Protein AF-0000000080383196 (afdb_homodimer)

Organism: NCBI:txid216142

Nearest PDB structures (foldseek):
  2wb4-assembly1_B  TM=7.343E-01  e=7.972E-11  Caulobacter vibrioides CB15
  2v0n-assembly1_B  TM=7.329E-01  e=1.898E-10  Caulobacter vibrioides CB15
  6rh1-assembly1_C  TM=7.219E-01  e=1.041E-08  Thermotoga maritima
  1m5t-assembly1_A  TM=6.788E-01  e=4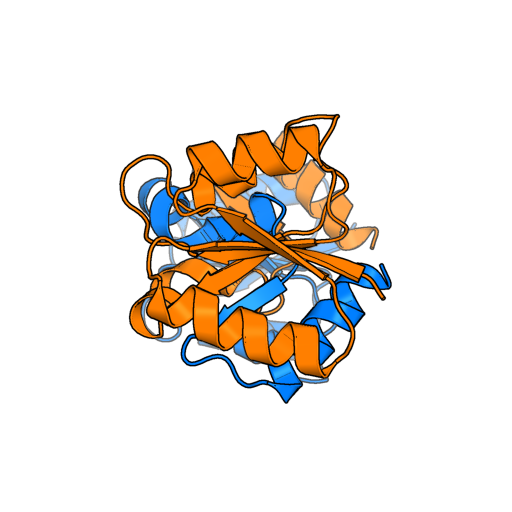.995E-09  Caulobacter vibrioides
  4jav-assembly1_D  TM=7.292E-01  e=1.775E-08  Thermotoga maritima MSB8

Sequence (242 aa):
MARILIVDDSQTETYKLTGMLEKHGHEVLKAQNGADGVALARQEKPDAVLMDIVMPGLNGFQATRQLHKDEDTTHIPVIMITTKDQETDKVWGTRQGAKGYLTKPVDEDTLIQTLNTVLAGMARILIVDDSQTETYKLTGMLEKHGHEVLKAQNGADGVALARQEKPDAVLMDIVMPGLNGFQATRQLHKDEDTTHIPVIMITTKDQETDKVWGTRQGAKGYLTKPVDEDTLIQTLNTVLAG

InterPro domains:
  IPR001789 Signal transduction response regulator, receiver domain [PF00072] (4-115)
  IPR001789 Signal transduction response regulator, receiver domain [PS50110] (3-119)
  IPR001789 Signal transduction response regulator, receiver domain [SM00448] (2-115)
  IPR011006 CheY-like superfamily [SSF52172] (1-120)
  IPR050595 Bacterial response regulator [PTHR44591] (3-120)

Structure (mmCIF, N/CA/C/O backbone):
data_AF-0000000080383196-model_v1
#
loop_
_entity.id
_entity.type
_entity.pdbx_description
1 polymer 'Chemotaxis protein CheY'
#
loop_
_atom_site.group_PDB
_atom_site.id
_atom_site.type_symbol
_atom_site.label_atom_id
_atom_site.label_alt_id
_atom_site.label_comp_id
_atom_site.label_asym_id
_atom_site.label_entity_id
_atom_site.label_seq_id
_atom_site.pdbx_PDB_ins_code
_atom_site.Cartn_x
_atom_site.Cartn_y
_atom_site.Cartn_z
_atom_site.occupancy
_atom_site.B_iso_or_equiv
_atom_site.auth_seq_id
_atom_site.auth_comp_id
_atom_site.auth_asym_id
_atom_site.auth_atom_id
_atom_site.pdbx_PDB_model_num
ATOM 1 N N . MET A 1 1 ? 12.016 -23.5 1.249 1 92.81 1 MET A N 1
ATOM 2 C CA . MET A 1 1 ? 11.094 -23.734 0.143 1 92.81 1 MET A CA 1
ATOM 3 C C . MET A 1 1 ? 9.695 -23.219 0.473 1 92.81 1 MET A C 1
ATOM 5 O O . MET A 1 1 ? 9.156 -23.516 1.538 1 92.81 1 MET A O 1
ATOM 9 N N . ALA A 1 2 ? 9.203 -22.375 -0.381 1 97.31 2 ALA A N 1
ATOM 10 C CA . ALA A 1 2 ? 7.84 -21.859 -0.231 1 97.31 2 ALA A CA 1
ATOM 11 C C . ALA A 1 2 ? 6.996 -22.172 -1.462 1 97.31 2 ALA A C 1
ATOM 13 O O . ALA A 1 2 ? 7.531 -22.438 -2.537 1 97.31 2 ALA A O 1
ATOM 14 N N . ARG A 1 3 ? 5.688 -22.234 -1.3 1 98.38 3 ARG A N 1
ATOM 15 C CA . ARG A 1 3 ? 4.738 -22.328 -2.404 1 98.38 3 ARG A CA 1
ATOM 16 C C . ARG A 1 3 ? 4.18 -20.953 -2.775 1 98.38 3 ARG A C 1
ATOM 18 O O . ARG A 1 3 ? 3.52 -20.312 -1.96 1 98.38 3 ARG A O 1
ATOM 25 N N . ILE A 1 4 ? 4.477 -20.641 -3.988 1 98.62 4 ILE A N 1
ATOM 26 C CA . ILE A 1 4 ? 4.125 -19.297 -4.438 1 98.62 4 ILE A CA 1
ATOM 27 C C . ILE A 1 4 ? 3.08 -19.375 -5.547 1 98.62 4 ILE A C 1
ATOM 29 O O . ILE A 1 4 ? 3.244 -20.125 -6.508 1 98.62 4 ILE A O 1
ATOM 33 N N . LEU A 1 5 ? 1.997 -18.625 -5.41 1 98.88 5 LEU A N 1
ATOM 34 C CA . LEU A 1 5 ? 0.996 -18.5 -6.465 1 98.88 5 LEU A CA 1
ATOM 35 C C . LEU A 1 5 ? 1.246 -17.266 -7.312 1 98.88 5 LEU A C 1
ATOM 37 O O . LEU A 1 5 ? 1.32 -16.156 -6.785 1 98.88 5 LEU A O 1
ATOM 41 N N . ILE A 1 6 ? 1.405 -17.484 -8.562 1 98.75 6 ILE A N 1
ATOM 42 C CA . ILE A 1 6 ? 1.489 -16.391 -9.516 1 98.75 6 ILE A CA 1
ATOM 43 C C . ILE A 1 6 ? 0.131 -16.188 -10.188 1 98.75 6 ILE A C 1
ATOM 45 O O . ILE A 1 6 ? -0.433 -17.109 -10.766 1 98.75 6 ILE A O 1
ATOM 49 N N . VAL A 1 7 ? -0.397 -14.945 -10.094 1 98.44 7 VAL A N 1
ATOM 50 C CA . VAL A 1 7 ? -1.626 -14.562 -10.781 1 98.44 7 VAL A CA 1
ATOM 51 C C . VAL A 1 7 ? -1.321 -13.492 -11.828 1 98.44 7 VAL A C 1
ATOM 53 O O . VAL A 1 7 ? -1.088 -12.328 -11.484 1 98.44 7 VAL A O 1
ATOM 56 N N . ASP A 1 8 ? -1.307 -13.906 -13.07 1 97.56 8 ASP A N 1
ATOM 57 C CA . ASP A 1 8 ? -0.933 -13.062 -14.203 1 97.56 8 ASP A CA 1
ATOM 58 C C . ASP A 1 8 ? -1.542 -13.578 -15.5 1 97.56 8 ASP A C 1
ATOM 60 O O . ASP A 1 8 ? -1.505 -14.781 -15.773 1 97.56 8 ASP A O 1
ATOM 64 N N . ASP A 1 9 ? -2.115 -12.625 -16.281 1 96.56 9 ASP A N 1
ATOM 65 C CA . ASP A 1 9 ? -2.762 -13.109 -17.5 1 96.56 9 ASP A CA 1
ATOM 66 C C . ASP A 1 9 ? -1.759 -13.219 -18.641 1 96.56 9 ASP A C 1
ATOM 68 O O . ASP A 1 9 ? -2.092 -13.711 -19.719 1 96.56 9 ASP A O 1
ATOM 72 N N . SER A 1 10 ? -0.566 -12.781 -18.453 1 96.06 10 SER A N 1
ATOM 73 C CA . SER A 1 10 ? 0.503 -12.922 -19.438 1 96.06 10 SER A CA 1
ATOM 74 C C . SER A 1 10 ? 1.288 -14.211 -19.234 1 96.06 10 SER A C 1
ATOM 76 O O . SER A 1 10 ? 1.99 -14.359 -18.234 1 96.06 10 SER A O 1
ATOM 78 N N . GLN A 1 11 ? 1.252 -15.125 -20.203 1 96.06 11 GLN A N 1
ATOM 79 C CA . GLN A 1 11 ? 2 -16.375 -20.125 1 96.06 11 GLN A CA 1
ATOM 80 C C . GLN A 1 11 ? 3.504 -16.125 -20.094 1 96.06 11 GLN A C 1
ATOM 82 O O . GLN A 1 11 ? 4.25 -16.844 -19.438 1 96.06 11 GLN A O 1
ATOM 87 N N . THR A 1 12 ? 3.859 -15.117 -20.797 1 96.56 12 THR A N 1
ATOM 88 C CA . THR A 1 12 ? 5.27 -14.75 -20.828 1 96.56 12 THR A CA 1
ATOM 89 C C . THR A 1 12 ? 5.754 -14.32 -19.453 1 96.56 12 THR A C 1
ATOM 91 O O . THR A 1 12 ? 6.789 -14.797 -18.969 1 96.56 12 THR A O 1
ATOM 94 N N . GLU A 1 13 ? 5.02 -13.469 -18.812 1 96.5 13 GLU A N 1
ATOM 95 C CA . GLU A 1 13 ? 5.391 -13.008 -17.469 1 96.5 13 GLU A CA 1
ATOM 96 C C . GLU A 1 13 ? 5.383 -14.156 -16.469 1 96.5 13 GLU A C 1
ATOM 98 O O . GLU A 1 13 ? 6.293 -14.273 -15.648 1 96.5 13 GLU A O 1
ATOM 103 N N . THR A 1 14 ? 4.379 -15 -16.609 1 97.88 14 THR A N 1
ATOM 104 C CA . THR A 1 14 ? 4.27 -16.141 -15.703 1 97.88 14 THR A CA 1
ATOM 105 C C . THR A 1 14 ? 5.477 -17.062 -15.852 1 97.88 14 THR A C 1
ATOM 107 O O . THR A 1 14 ? 6.016 -17.547 -14.859 1 97.88 14 THR A O 1
ATOM 110 N N . TYR A 1 15 ? 5.902 -17.25 -17.062 1 97.69 15 TYR A N 1
ATOM 111 C CA . TYR A 1 15 ? 7.043 -18.109 -17.344 1 97.69 15 TYR A CA 1
ATOM 112 C C . TYR A 1 15 ? 8.32 -17.547 -16.719 1 97.69 15 TYR A C 1
ATOM 114 O O . TYR A 1 15 ? 9.062 -18.266 -16.062 1 97.69 15 TYR A O 1
ATOM 122 N N . LYS A 1 16 ? 8.523 -16.297 -16.891 1 97.81 16 LYS A N 1
ATOM 123 C CA . LYS A 1 16 ? 9.719 -15.641 -16.359 1 97.81 16 LYS A CA 1
ATOM 124 C C . LYS A 1 16 ? 9.758 -15.719 -14.836 1 97.81 16 LYS A C 1
ATOM 126 O O . LYS A 1 16 ? 10.773 -16.109 -14.258 1 97.81 16 LYS A O 1
ATOM 131 N N . LEU A 1 17 ? 8.672 -15.383 -14.242 1 98.31 17 LEU A N 1
ATOM 132 C CA . LEU A 1 17 ? 8.594 -15.406 -12.789 1 98.31 17 LEU A CA 1
ATOM 133 C C . LEU A 1 17 ? 8.781 -16.812 -12.258 1 98.31 17 LEU A C 1
ATOM 135 O O . LEU A 1 17 ? 9.453 -17.016 -11.242 1 98.31 17 LEU A O 1
ATOM 139 N N . THR A 1 18 ? 8.195 -17.781 -12.945 1 98.69 18 THR A N 1
ATOM 140 C CA . THR A 1 18 ? 8.328 -19.188 -12.562 1 98.69 18 THR A CA 1
ATOM 141 C C . THR A 1 18 ? 9.797 -19.609 -12.562 1 98.69 18 THR A C 1
ATOM 143 O O . THR A 1 18 ? 10.273 -20.203 -11.602 1 98.69 18 THR A O 1
ATOM 146 N N . GLY A 1 19 ? 10.445 -19.266 -13.609 1 98.44 19 GLY A N 1
ATOM 147 C CA . GLY A 1 19 ? 11.859 -19.594 -13.695 1 98.44 19 GLY A CA 1
ATOM 148 C C . GLY A 1 19 ? 12.68 -19.031 -12.555 1 98.44 19 GLY A C 1
ATOM 149 O O . GLY A 1 19 ? 13.508 -19.734 -11.969 1 98.44 19 GLY A O 1
ATOM 150 N N . MET A 1 20 ? 12.461 -17.828 -12.25 1 97.88 20 MET A N 1
ATOM 151 C CA . MET A 1 20 ? 13.188 -17.172 -11.172 1 97.88 20 MET A CA 1
ATOM 152 C C . MET A 1 20 ? 12.922 -17.844 -9.828 1 97.88 20 MET A C 1
ATOM 154 O O . MET A 1 20 ? 13.844 -18.078 -9.047 1 97.88 20 MET A O 1
ATOM 158 N N . LEU A 1 21 ? 11.68 -18.156 -9.562 1 98.5 21 LEU A N 1
ATOM 159 C CA . LEU A 1 21 ? 11.289 -18.734 -8.281 1 98.5 21 LEU A CA 1
ATOM 160 C C . LEU A 1 21 ? 11.812 -20.156 -8.133 1 98.5 21 LEU A C 1
ATOM 162 O O . LEU A 1 21 ? 12.344 -20.516 -7.078 1 98.5 21 LEU A O 1
ATOM 166 N N . GLU A 1 22 ? 11.719 -20.922 -9.203 1 98.44 22 GLU A N 1
ATOM 167 C CA . GLU A 1 22 ? 12.164 -22.297 -9.156 1 98.44 22 GLU A CA 1
ATOM 168 C C . GLU A 1 22 ? 13.688 -22.375 -9.023 1 98.44 22 GLU A C 1
ATOM 170 O O . GLU A 1 22 ? 14.211 -23.281 -8.367 1 98.44 22 GLU A O 1
ATOM 175 N N . LYS A 1 23 ? 14.336 -21.469 -9.656 1 97.88 23 LYS A N 1
ATOM 176 C CA . LYS A 1 23 ? 15.789 -21.375 -9.531 1 97.88 23 LYS A CA 1
ATOM 177 C C . LYS A 1 23 ? 16.203 -21.25 -8.062 1 97.88 23 LYS A C 1
ATOM 179 O O . LYS A 1 23 ? 17.281 -21.719 -7.676 1 97.88 23 LYS A O 1
ATOM 184 N N . HIS A 1 24 ? 15.359 -20.719 -7.254 1 97.56 24 HIS A N 1
ATOM 185 C CA . HIS A 1 24 ? 15.672 -20.5 -5.848 1 97.56 24 HIS A CA 1
ATOM 186 C C . HIS A 1 24 ? 14.961 -21.5 -4.957 1 97.56 24 HIS A C 1
ATOM 188 O O . HIS A 1 24 ? 14.82 -21.281 -3.75 1 97.56 24 HIS A O 1
ATOM 194 N N . GLY A 1 25 ? 14.375 -22.484 -5.562 1 97.62 25 GLY A N 1
ATOM 195 C CA . GLY A 1 25 ? 13.898 -23.641 -4.812 1 97.62 25 GLY A CA 1
ATOM 196 C C . GLY A 1 25 ? 12.445 -23.531 -4.406 1 97.62 25 GLY A C 1
ATOM 197 O O . GLY A 1 25 ? 11.969 -24.297 -3.564 1 97.62 25 GLY A O 1
ATOM 198 N N . HIS A 1 26 ? 11.688 -22.641 -4.984 1 98.38 26 HIS A N 1
ATOM 199 C CA . HIS A 1 26 ? 10.289 -22.484 -4.625 1 98.38 26 HIS A CA 1
ATOM 200 C C . HIS A 1 26 ? 9.391 -23.297 -5.551 1 98.38 26 HIS A C 1
ATOM 202 O O . HIS A 1 26 ? 9.758 -23.578 -6.695 1 98.38 26 HIS A O 1
ATOM 208 N N . GLU A 1 27 ? 8.305 -23.734 -5.027 1 98.62 27 GLU A N 1
ATOM 209 C CA . GLU A 1 27 ? 7.234 -24.297 -5.836 1 98.62 27 GLU A CA 1
ATOM 210 C C . GLU A 1 27 ? 6.281 -23.219 -6.336 1 98.62 27 GLU A C 1
ATOM 212 O O . GLU A 1 27 ? 5.98 -22.266 -5.609 1 98.62 27 GLU A O 1
ATOM 217 N N . VAL A 1 28 ? 5.781 -23.547 -7.535 1 98.69 28 VAL A N 1
ATOM 218 C CA . VAL A 1 28 ? 4.98 -22.469 -8.133 1 98.69 28 VAL A CA 1
ATOM 219 C C . VAL A 1 28 ? 3.605 -23.016 -8.516 1 98.69 28 VAL A C 1
ATOM 221 O O . VAL A 1 28 ? 3.5 -24.094 -9.102 1 98.69 28 VAL A O 1
ATOM 224 N N . LEU A 1 29 ? 2.576 -22.281 -8.172 1 98.75 29 LEU A N 1
ATOM 225 C CA . LEU A 1 29 ? 1.229 -22.406 -8.719 1 98.75 29 LEU A CA 1
ATOM 226 C C . LEU A 1 29 ? 0.927 -21.234 -9.656 1 98.75 29 LEU A C 1
ATOM 228 O O . LEU A 1 29 ? 1.501 -20.156 -9.516 1 98.75 29 LEU A O 1
ATOM 232 N N . LYS A 1 30 ? -0.025 -21.547 -10.562 1 98.56 30 LYS A N 1
ATOM 233 C CA . LYS A 1 30 ? -0.292 -20.531 -11.57 1 98.56 30 LYS A CA 1
ATOM 234 C C . LYS A 1 30 ? -1.793 -20.312 -11.758 1 98.56 30 LYS A C 1
ATOM 236 O O . LYS A 1 30 ? -2.564 -21.281 -11.75 1 98.56 30 LYS A O 1
ATOM 241 N N . ALA A 1 31 ? -2.191 -19.109 -11.859 1 98.31 31 ALA A N 1
ATOM 242 C CA . ALA A 1 31 ? -3.518 -18.672 -12.297 1 98.31 31 ALA A CA 1
ATOM 243 C C . ALA A 1 31 ? -3.422 -17.578 -13.359 1 98.31 31 ALA A C 1
ATOM 245 O O . ALA A 1 31 ? -2.611 -16.656 -13.234 1 98.31 31 ALA A O 1
ATOM 246 N N . GLN A 1 32 ? -4.309 -17.625 -14.328 1 97.31 32 GLN A N 1
ATOM 247 C CA . GLN A 1 32 ? -4.172 -16.734 -15.477 1 97.31 32 GLN A CA 1
ATOM 248 C C . GLN A 1 32 ? -5.164 -15.578 -15.398 1 97.31 32 GLN A C 1
ATOM 250 O O . GLN A 1 32 ? -5.289 -14.797 -16.344 1 97.31 32 GLN A O 1
ATOM 255 N N . ASN A 1 33 ? -5.93 -15.547 -14.352 1 95.88 33 ASN A N 1
ATOM 256 C CA . ASN A 1 33 ? -6.836 -14.438 -14.094 1 95.88 33 ASN A CA 1
ATOM 257 C C . ASN A 1 33 ? -7.141 -14.297 -12.602 1 95.88 33 ASN A C 1
ATOM 259 O O . ASN A 1 33 ? -6.84 -15.203 -11.82 1 95.88 33 ASN A O 1
ATOM 263 N N . GLY A 1 34 ? -7.711 -13.18 -12.227 1 95.5 34 GLY A N 1
ATOM 264 C CA . GLY A 1 34 ? -7.969 -12.875 -10.828 1 95.5 34 GLY A CA 1
ATOM 265 C C . GLY A 1 34 ? -8.891 -13.875 -10.164 1 95.5 34 GLY A C 1
ATOM 266 O O . GLY A 1 34 ? -8.641 -14.312 -9.039 1 95.5 34 GLY A O 1
ATOM 267 N N . ALA A 1 35 ? -9.945 -14.266 -10.867 1 96.56 35 ALA A N 1
ATOM 268 C CA . ALA A 1 35 ? -10.93 -15.188 -10.289 1 96.56 35 ALA A CA 1
ATOM 269 C C . ALA A 1 35 ? -10.297 -16.547 -9.984 1 96.56 35 ALA A C 1
ATOM 271 O O . ALA A 1 35 ? -10.477 -17.078 -8.891 1 96.56 35 ALA A O 1
ATOM 272 N N . ASP A 1 36 ? -9.555 -17 -10.906 1 97.94 36 ASP A N 1
ATOM 273 C CA . ASP A 1 36 ? -8.859 -18.266 -10.695 1 97.94 36 ASP A CA 1
ATOM 274 C C . ASP A 1 36 ? -7.816 -18.141 -9.586 1 97.94 36 ASP A C 1
ATOM 276 O O . ASP A 1 36 ? -7.602 -19.078 -8.812 1 97.94 36 ASP A O 1
ATOM 280 N N . GLY A 1 37 ? -7.191 -16.969 -9.547 1 98.44 37 GLY A N 1
ATOM 281 C CA . GLY A 1 37 ? -6.215 -16.719 -8.5 1 98.44 37 GLY A CA 1
ATOM 282 C C . GLY A 1 37 ? -6.809 -16.781 -7.105 1 98.44 37 GLY A C 1
ATOM 283 O O . GLY A 1 37 ? -6.238 -17.406 -6.211 1 98.44 37 GLY A O 1
ATOM 284 N N . VAL A 1 38 ? -7.926 -16.234 -6.953 1 97.25 38 VAL A N 1
ATOM 285 C CA . VAL A 1 38 ? -8.594 -16.234 -5.656 1 97.25 38 VAL A CA 1
ATOM 286 C C . VAL A 1 38 ? -9.023 -17.641 -5.293 1 97.25 38 VAL A C 1
ATOM 288 O O . VAL A 1 38 ? -8.805 -18.094 -4.168 1 97.25 38 VAL A O 1
ATOM 291 N N . ALA A 1 39 ? -9.586 -18.328 -6.273 1 98 39 ALA A N 1
ATOM 292 C CA . ALA A 1 39 ? -10.047 -19.688 -6.035 1 98 39 ALA A CA 1
ATOM 293 C C . ALA A 1 39 ? -8.883 -20.594 -5.648 1 98 39 ALA A C 1
ATOM 295 O O . ALA A 1 39 ? -8.992 -21.391 -4.703 1 98 39 ALA A O 1
ATOM 296 N N . LEU A 1 40 ? -7.812 -20.484 -6.324 1 98.44 40 LEU A N 1
ATOM 297 C CA . LEU A 1 40 ? -6.66 -21.344 -6.082 1 98.44 40 LEU A CA 1
ATOM 298 C C . LEU A 1 40 ? -6.012 -21.016 -4.738 1 98.44 40 LEU A C 1
ATOM 300 O O . LEU A 1 40 ? -5.551 -21.906 -4.031 1 98.44 40 LEU A O 1
ATOM 304 N N . ALA A 1 41 ? -5.965 -19.75 -4.41 1 98.19 41 ALA A N 1
ATOM 305 C CA . ALA A 1 41 ? -5.426 -19.375 -3.109 1 98.19 41 ALA A CA 1
ATOM 306 C C . ALA A 1 41 ? -6.242 -19.969 -1.974 1 98.19 41 ALA A C 1
ATOM 308 O O . ALA A 1 41 ? -5.688 -20.422 -0.968 1 98.19 41 ALA A O 1
ATOM 309 N N . ARG A 1 42 ? -7.516 -19.953 -2.164 1 97.5 42 ARG A N 1
ATOM 310 C CA . ARG A 1 42 ? -8.406 -20.531 -1.156 1 97.5 42 ARG A CA 1
ATOM 311 C C . ARG A 1 42 ? -8.195 -22.031 -1.031 1 97.5 42 ARG A C 1
ATOM 313 O O . ARG A 1 42 ? -8.203 -22.578 0.075 1 97.5 42 ARG A O 1
ATOM 320 N N . GLN A 1 43 ? -8.016 -22.594 -2.127 1 98.06 43 GLN A N 1
ATOM 321 C CA . GLN A 1 43 ? -7.926 -24.047 -2.176 1 98.06 43 GLN A CA 1
ATOM 322 C C . GLN A 1 43 ? -6.559 -24.531 -1.709 1 98.06 43 GLN A C 1
ATOM 324 O O . GLN A 1 43 ? -6.465 -25.484 -0.932 1 98.06 43 GLN A O 1
ATOM 329 N N . GLU A 1 44 ? -5.52 -23.922 -2.146 1 98.31 44 GLU A N 1
ATOM 330 C CA . GLU A 1 44 ? -4.176 -24.469 -1.99 1 98.31 44 GLU A CA 1
ATOM 331 C C . GLU A 1 44 ? -3.43 -23.781 -0.8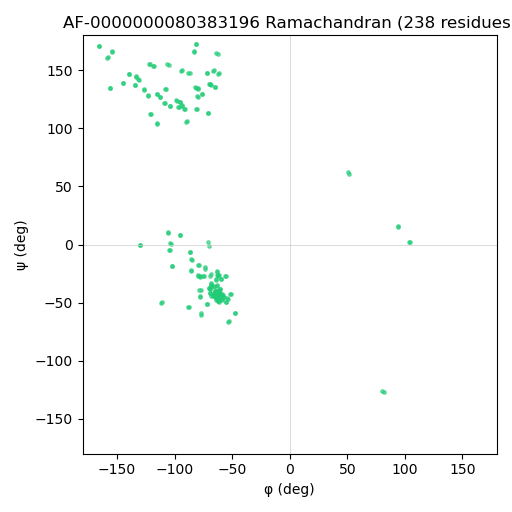47 1 98.31 44 GLU A C 1
ATOM 333 O O . GLU A 1 44 ? -2.402 -24.281 -0.383 1 98.31 44 GLU A O 1
ATOM 338 N N . LYS A 1 45 ? -3.836 -22.641 -0.403 1 97.81 45 LYS A N 1
ATOM 339 C CA . LYS A 1 45 ? -3.25 -21.875 0.695 1 97.81 45 LYS A CA 1
ATOM 340 C C . LYS A 1 45 ? -1.745 -21.719 0.506 1 97.81 45 LYS A C 1
ATOM 342 O O . LYS A 1 45 ? -0.955 -22.156 1.344 1 97.81 45 LYS A O 1
ATOM 347 N N . PRO A 1 46 ? -1.357 -21.047 -0.579 1 98.38 46 PRO A N 1
ATOM 348 C CA . PRO A 1 46 ? 0.073 -20.812 -0.782 1 98.38 46 PRO A CA 1
ATOM 349 C C . PRO A 1 46 ? 0.682 -19.938 0.308 1 98.38 46 PRO A C 1
ATOM 351 O O . PRO A 1 46 ? -0.047 -19.328 1.096 1 98.38 46 PRO A O 1
ATOM 354 N N . ASP A 1 47 ? 2.006 -19.969 0.322 1 97.12 47 ASP A N 1
ATOM 355 C CA . ASP A 1 47 ? 2.715 -19.172 1.316 1 97.12 47 ASP A CA 1
ATOM 356 C C . ASP A 1 47 ? 2.701 -17.688 0.943 1 97.12 47 ASP A C 1
ATOM 358 O O . ASP A 1 47 ? 2.828 -16.812 1.811 1 97.12 47 ASP A O 1
ATOM 362 N N . ALA A 1 48 ? 2.598 -17.391 -0.363 1 96.88 48 ALA A N 1
ATOM 363 C CA . ALA A 1 48 ? 2.512 -16.016 -0.87 1 96.88 48 ALA A CA 1
ATOM 364 C C . ALA A 1 48 ? 1.88 -15.992 -2.258 1 96.88 48 ALA A C 1
ATOM 366 O O . ALA A 1 48 ? 1.826 -17.016 -2.945 1 96.88 48 ALA A O 1
ATOM 367 N N . VAL A 1 49 ? 1.4 -14.781 -2.613 1 97.44 49 VAL A N 1
ATOM 368 C CA . VAL A 1 49 ? 0.826 -14.555 -3.936 1 97.44 49 VAL A CA 1
ATOM 369 C C . VAL A 1 49 ? 1.56 -13.414 -4.633 1 97.44 49 VAL A C 1
ATOM 371 O O . VAL A 1 49 ? 1.803 -12.367 -4.027 1 97.44 49 VAL A O 1
ATOM 374 N N . LEU A 1 50 ? 2.008 -13.664 -5.84 1 96.81 50 LEU A N 1
ATOM 375 C CA . LEU A 1 50 ? 2.391 -12.609 -6.766 1 96.81 50 LEU A CA 1
ATOM 376 C C . LEU A 1 50 ? 1.222 -12.227 -7.672 1 96.81 50 LEU A C 1
ATOM 378 O O . LEU A 1 50 ? 0.714 -13.062 -8.422 1 96.81 50 LEU A O 1
ATOM 382 N N . MET A 1 51 ? 0.775 -10.867 -7.582 1 93.38 51 MET A N 1
ATOM 383 C CA . MET A 1 51 ? -0.485 -10.445 -8.188 1 93.38 51 MET A CA 1
ATOM 384 C C . MET A 1 51 ? -0.253 -9.344 -9.219 1 93.38 51 MET A C 1
ATOM 386 O O . MET A 1 51 ? 0.147 -8.234 -8.867 1 93.38 51 MET A O 1
ATOM 390 N N . ASP A 1 52 ? -0.506 -9.75 -10.484 1 90.56 52 ASP A N 1
ATOM 391 C CA . ASP A 1 52 ? -0.565 -8.688 -11.492 1 90.56 52 ASP A CA 1
ATOM 392 C C . ASP A 1 52 ? -1.759 -7.77 -11.25 1 90.56 52 ASP A C 1
ATOM 394 O O . ASP A 1 52 ? -2.832 -8.227 -10.852 1 90.56 52 ASP A O 1
ATOM 398 N N . ILE A 1 53 ? -1.612 -6.609 -11.594 1 83 53 ILE A N 1
ATOM 399 C CA . ILE A 1 53 ? -2.666 -5.633 -11.344 1 83 53 ILE A CA 1
ATOM 400 C C . ILE A 1 53 ? -3.656 -5.633 -12.508 1 83 53 ILE A C 1
ATOM 402 O O . ILE A 1 53 ? -4.867 -5.711 -12.297 1 83 53 ILE A O 1
ATOM 406 N N . VAL A 1 54 ? -3.119 -5.457 -13.734 1 81.94 54 VAL A N 1
ATOM 407 C CA . VAL A 1 54 ? -3.98 -5.324 -14.906 1 81.94 54 VAL A CA 1
ATOM 408 C C . VAL A 1 54 ? -4.266 -6.699 -15.5 1 81.94 54 VAL A C 1
ATOM 410 O O . VAL A 1 54 ? -3.373 -7.34 -16.062 1 81.94 54 VAL A O 1
ATOM 413 N N . MET A 1 55 ? -5.43 -7.145 -15.297 1 89.19 55 MET A N 1
ATOM 414 C CA . MET A 1 55 ? -5.961 -8.375 -15.875 1 89.19 55 MET A CA 1
ATOM 415 C C . MET A 1 55 ? -7.414 -8.188 -16.297 1 89.19 55 MET A C 1
ATOM 417 O O . MET A 1 55 ? -8.148 -7.414 -15.695 1 89.19 55 MET A O 1
ATOM 421 N N . PRO A 1 56 ? -7.781 -8.891 -17.391 1 87.94 56 PRO A N 1
ATOM 422 C CA . PRO A 1 56 ? -9.203 -8.836 -17.734 1 87.94 56 PRO A CA 1
ATOM 423 C C . PRO A 1 56 ? -10.094 -9.43 -16.641 1 87.94 56 PRO A C 1
ATOM 425 O O . PRO A 1 56 ? -9.703 -10.398 -15.977 1 87.94 56 PRO A O 1
ATOM 428 N N . GLY A 1 57 ? -11.336 -8.82 -16.5 1 88.62 57 GLY A N 1
ATOM 429 C CA . GLY A 1 57 ? -12.242 -9.297 -15.461 1 88.62 57 GLY A CA 1
ATOM 430 C C . GLY A 1 57 ? -11.93 -8.727 -14.086 1 88.62 57 GLY A C 1
ATOM 431 O O . GLY A 1 57 ? -11.844 -7.508 -13.922 1 88.62 57 GLY A O 1
ATOM 432 N N . LEU A 1 58 ? -11.766 -9.656 -13.102 1 84.81 58 LEU A N 1
ATOM 433 C CA . LEU A 1 58 ? -11.344 -9.281 -11.758 1 84.81 58 LEU A CA 1
ATOM 434 C C . LEU A 1 58 ? -9.875 -8.852 -11.758 1 84.81 58 LEU A C 1
ATOM 436 O O . LEU A 1 58 ? -8.984 -9.672 -12.016 1 84.81 58 LEU A O 1
ATOM 440 N N . ASN A 1 59 ? -9.656 -7.547 -11.492 1 81.25 59 ASN A N 1
ATOM 441 C CA . ASN A 1 59 ? -8.273 -7.082 -11.547 1 81.25 59 ASN A CA 1
ATOM 442 C C . ASN A 1 59 ? -7.527 -7.398 -10.25 1 81.25 59 ASN A C 1
ATOM 444 O O . ASN A 1 59 ? -8.117 -7.918 -9.305 1 81.25 59 ASN A O 1
ATOM 448 N N . GLY A 1 60 ? -6.203 -7.148 -10.258 1 86.69 60 GLY A N 1
ATOM 449 C CA . GLY A 1 60 ? -5.367 -7.531 -9.133 1 86.69 60 GLY A CA 1
ATOM 450 C C . GLY A 1 60 ? -5.785 -6.871 -7.828 1 86.69 60 GLY A C 1
ATOM 451 O O . GLY A 1 60 ? -5.641 -7.461 -6.754 1 86.69 60 GLY A O 1
ATOM 452 N N . PHE A 1 61 ? -6.32 -5.75 -7.891 1 78 61 PHE A N 1
ATOM 453 C CA . PHE A 1 61 ? -6.758 -5.062 -6.684 1 78 61 PHE A CA 1
ATOM 454 C C . PHE A 1 61 ? -7.992 -5.734 -6.098 1 78 61 PHE A C 1
ATOM 456 O O . PHE A 1 61 ? -8.07 -5.945 -4.887 1 78 61 PHE A O 1
ATOM 463 N N . GLN A 1 62 ? -8.867 -5.902 -6.914 1 77.19 62 GLN A N 1
ATOM 464 C CA . GLN A 1 62 ? -10.094 -6.566 -6.484 1 77.19 62 GLN A CA 1
ATOM 465 C C . GLN A 1 62 ? -9.805 -7.961 -5.938 1 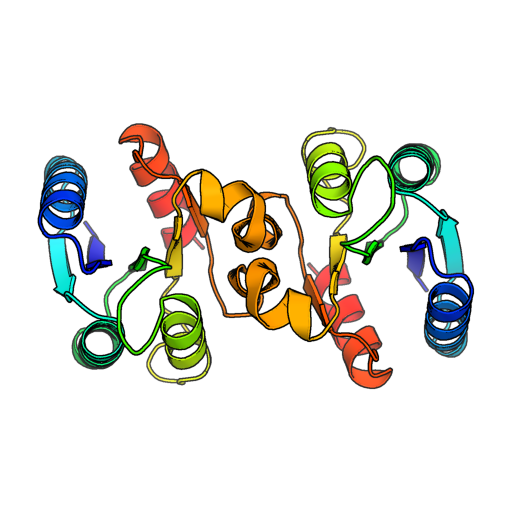77.19 62 GLN A C 1
ATOM 467 O O . GLN A 1 62 ? -10.344 -8.352 -4.902 1 77.19 62 GLN A O 1
ATOM 472 N N . ALA A 1 63 ? -8.93 -8.656 -6.645 1 88.88 63 ALA A N 1
ATOM 473 C CA . ALA A 1 63 ? -8.539 -9.984 -6.18 1 88.88 63 ALA A CA 1
ATOM 474 C C . ALA A 1 63 ? -7.867 -9.914 -4.812 1 88.88 63 ALA A C 1
ATOM 476 O O . ALA A 1 63 ? -8.18 -10.703 -3.918 1 88.88 63 ALA A O 1
ATOM 477 N N . THR A 1 64 ? -6.965 -8.977 -4.656 1 87.06 64 THR A N 1
ATOM 478 C CA . THR A 1 64 ? -6.25 -8.812 -3.398 1 87.06 64 THR A CA 1
ATOM 479 C C . THR A 1 64 ? -7.211 -8.469 -2.266 1 87.06 64 THR A C 1
ATOM 481 O O . THR A 1 64 ? -7.094 -9 -1.16 1 87.06 64 THR A O 1
ATOM 484 N N . ARG A 1 65 ? -8.156 -7.66 -2.541 1 77.31 65 ARG A N 1
ATOM 485 C CA . ARG A 1 65 ? -9.164 -7.305 -1.551 1 77.31 65 ARG A CA 1
ATOM 486 C C . ARG A 1 65 ? -9.961 -8.531 -1.118 1 77.31 65 ARG A C 1
ATOM 488 O O . ARG A 1 65 ? -10.227 -8.719 0.072 1 77.31 65 ARG A O 1
ATOM 495 N N . GLN A 1 66 ? -10.344 -9.305 -2.043 1 84.56 66 GLN A N 1
ATOM 496 C CA . GLN A 1 66 ? -11.094 -10.516 -1.729 1 84.56 66 GLN A CA 1
ATOM 497 C C . GLN A 1 66 ? -10.281 -11.453 -0.846 1 84.56 66 GLN A C 1
ATOM 499 O O . GLN A 1 66 ? -10.797 -12.008 0.125 1 84.56 66 GLN A O 1
ATOM 504 N N . LEU A 1 67 ? -9.039 -11.602 -1.172 1 90.94 67 LEU A N 1
ATOM 505 C CA . LEU A 1 67 ? -8.164 -12.469 -0.38 1 90.94 67 LEU A CA 1
ATOM 506 C C . LEU A 1 67 ? -8.008 -11.922 1.036 1 90.94 67 LEU A C 1
ATOM 508 O O . LEU A 1 67 ? -8.008 -12.688 2.002 1 90.94 67 LEU A O 1
ATOM 512 N N . HIS A 1 68 ? -7.875 -10.664 1.111 1 81.44 68 HIS A N 1
ATOM 513 C CA . HIS A 1 68 ? -7.645 -10.023 2.4 1 81.44 68 HIS A CA 1
ATOM 514 C C . HIS A 1 68 ? -8.875 -10.125 3.295 1 81.44 68 HIS A C 1
ATOM 516 O O . HIS A 1 68 ? -8.75 -10.281 4.512 1 81.44 68 HIS A O 1
ATOM 522 N N . LYS A 1 69 ? -9.969 -10.102 2.748 1 78.31 69 LYS A N 1
ATOM 523 C CA . LYS A 1 69 ? -11.203 -10.07 3.518 1 78.31 69 LYS A CA 1
ATOM 524 C C . LYS A 1 69 ? -11.648 -11.477 3.904 1 78.31 69 LYS A C 1
ATOM 526 O O . LYS A 1 69 ? -12.469 -11.648 4.809 1 78.31 69 LYS A O 1
ATOM 531 N N . ASP A 1 70 ? -11.188 -12.391 3.193 1 88.69 70 ASP A N 1
ATOM 532 C CA . ASP A 1 70 ? -11.562 -13.773 3.447 1 88.69 70 ASP A CA 1
ATOM 533 C C . ASP A 1 70 ? -10.742 -14.359 4.594 1 88.69 70 ASP A C 1
ATOM 535 O O . ASP A 1 70 ? -9.508 -14.398 4.527 1 88.69 70 ASP A O 1
ATOM 539 N N . GLU A 1 71 ? -11.398 -14.93 5.594 1 88.81 71 GLU A N 1
ATOM 540 C CA . GLU A 1 71 ? -10.742 -15.469 6.777 1 88.81 71 GLU A CA 1
ATOM 541 C C . GLU A 1 71 ? -9.797 -16.609 6.414 1 88.81 71 GLU A C 1
ATOM 543 O O . GLU A 1 71 ? -8.781 -16.828 7.07 1 88.81 71 GLU A O 1
ATOM 548 N N . ASP A 1 72 ? -10.094 -17.297 5.312 1 92.94 72 ASP A N 1
ATOM 549 C CA . ASP A 1 72 ? -9.297 -18.453 4.906 1 92.94 72 ASP A CA 1
ATOM 550 C C . ASP A 1 72 ? -8 -18 4.227 1 92.94 72 ASP A C 1
ATOM 552 O O . ASP A 1 72 ? -7.047 -18.781 4.133 1 92.94 72 ASP A O 1
ATOM 556 N N . THR A 1 73 ? -7.98 -16.703 3.785 1 93.75 73 THR A N 1
ATOM 557 C CA . THR A 1 73 ? -6.836 -16.328 2.961 1 93.75 73 THR A CA 1
ATOM 558 C C . THR A 1 73 ? -6.191 -15.047 3.475 1 93.75 73 THR A C 1
ATOM 560 O O . THR A 1 73 ? -5.145 -14.625 2.977 1 93.75 73 THR A O 1
ATOM 563 N N . THR A 1 74 ? -6.695 -14.438 4.52 1 85.19 74 THR A N 1
ATOM 564 C CA . THR A 1 74 ? -6.254 -13.133 4.996 1 85.19 74 THR A CA 1
ATOM 565 C C . THR A 1 74 ? -4.797 -13.188 5.449 1 85.19 74 THR A C 1
ATOM 567 O O . THR A 1 74 ? -4.09 -12.18 5.41 1 85.19 74 THR A O 1
ATOM 570 N N . HIS A 1 75 ? -4.344 -14.344 5.793 1 86.38 75 HIS A N 1
ATOM 571 C CA . HIS A 1 75 ? -2.992 -14.492 6.32 1 86.38 75 HIS A CA 1
ATOM 572 C C . HIS A 1 75 ? -1.97 -14.625 5.199 1 86.38 75 HIS A C 1
ATOM 574 O O . HIS A 1 75 ? -0.763 -14.555 5.438 1 86.38 75 HIS A O 1
ATOM 580 N N . ILE A 1 76 ? -2.385 -14.859 4.004 1 92.75 76 ILE A N 1
ATOM 581 C CA . ILE A 1 76 ? -1.476 -15.047 2.877 1 92.75 76 ILE A CA 1
ATOM 582 C C . ILE A 1 76 ? -1.009 -13.695 2.352 1 92.75 76 ILE A C 1
ATOM 584 O O . ILE A 1 76 ? -1.815 -12.898 1.861 1 92.75 76 ILE A O 1
ATOM 588 N N . PRO A 1 77 ? 0.268 -13.406 2.424 1 90.06 77 PRO A N 1
ATOM 589 C CA . PRO A 1 77 ? 0.745 -12.117 1.913 1 90.06 77 PRO A CA 1
ATOM 590 C C . PRO A 1 77 ? 0.684 -12.031 0.389 1 90.06 77 PRO A C 1
ATOM 592 O O . PRO A 1 77 ? 0.967 -13.008 -0.302 1 90.06 77 PRO A O 1
ATOM 595 N N . VAL A 1 78 ? 0.244 -10.844 -0.064 1 91.06 78 VAL A N 1
ATOM 596 C CA . VAL A 1 78 ? 0.164 -10.578 -1.497 1 91.06 78 VAL A CA 1
ATOM 597 C C . VAL A 1 78 ? 1.184 -9.508 -1.882 1 91.06 78 VAL A C 1
ATOM 599 O O . VAL A 1 78 ? 1.271 -8.469 -1.235 1 91.06 78 VAL A O 1
ATOM 602 N N . ILE A 1 79 ? 2.006 -9.844 -2.889 1 87.94 79 ILE A N 1
ATOM 603 C CA . ILE A 1 79 ? 2.906 -8.891 -3.527 1 87.94 79 ILE A CA 1
ATOM 604 C C . ILE A 1 79 ? 2.338 -8.477 -4.883 1 87.94 79 ILE A C 1
ATOM 606 O O . ILE A 1 79 ? 2.141 -9.32 -5.766 1 87.94 79 ILE A O 1
ATOM 610 N N . MET A 1 80 ? 2.07 -7.207 -5.035 1 87 80 MET A N 1
ATOM 611 C CA . MET A 1 80 ? 1.558 -6.688 -6.301 1 87 80 MET A CA 1
ATOM 612 C C . MET A 1 80 ? 2.686 -6.512 -7.312 1 87 80 MET A C 1
ATOM 614 O O . MET A 1 80 ? 3.773 -6.051 -6.965 1 87 80 MET A O 1
ATOM 618 N N . ILE A 1 81 ? 2.434 -6.961 -8.508 1 87.19 81 ILE A N 1
ATOM 619 C CA . ILE A 1 81 ? 3.377 -6.734 -9.594 1 87.19 81 ILE A CA 1
ATOM 620 C C . ILE A 1 81 ? 2.799 -5.711 -10.57 1 87.19 81 ILE A C 1
ATOM 622 O O . ILE A 1 81 ? 1.721 -5.922 -11.133 1 87.19 81 ILE A O 1
ATOM 626 N N . THR A 1 82 ? 3.5 -4.617 -10.781 1 77.5 82 THR A N 1
ATOM 627 C CA . THR A 1 82 ? 3.018 -3.479 -11.562 1 77.5 82 THR A CA 1
ATOM 628 C C . THR A 1 82 ? 3.896 -3.246 -12.781 1 77.5 82 THR A C 1
ATOM 630 O O . THR A 1 82 ? 5.047 -3.686 -12.82 1 77.5 82 THR A O 1
ATOM 633 N N . THR A 1 83 ? 3.275 -2.637 -13.828 1 77.56 83 THR A N 1
ATOM 634 C CA . THR A 1 83 ? 4.094 -2.039 -14.875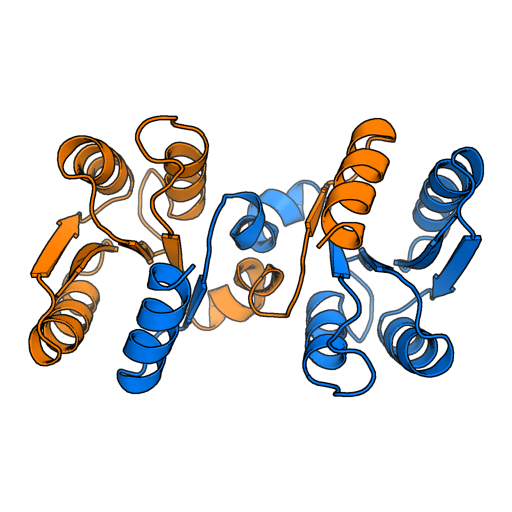 1 77.56 83 THR A CA 1
ATOM 635 C C . THR A 1 83 ? 4.547 -0.638 -14.477 1 77.56 83 THR A C 1
ATOM 637 O O . THR A 1 83 ? 4.027 -0.062 -13.516 1 77.56 83 THR A O 1
ATOM 640 N N . LYS A 1 84 ? 5.531 -0.107 -15.203 1 65.75 84 LYS A N 1
ATOM 641 C CA . LYS A 1 84 ? 6.043 1.229 -14.914 1 65.75 84 LYS A CA 1
ATOM 642 C C . LYS A 1 84 ? 4.918 2.258 -14.891 1 65.75 84 LYS A C 1
ATOM 644 O O . LYS A 1 84 ? 4.879 3.123 -14.016 1 65.75 84 LYS A O 1
ATOM 649 N N . ASP A 1 85 ? 4.113 2.189 -15.859 1 62.78 85 ASP A N 1
ATOM 650 C CA . ASP A 1 85 ? 3.029 3.158 -15.984 1 62.78 85 ASP A CA 1
ATOM 651 C C . ASP A 1 85 ? 2.053 3.041 -14.812 1 62.78 85 ASP A C 1
ATOM 653 O O . ASP A 1 85 ? 1.445 4.031 -14.406 1 62.78 85 ASP A O 1
ATOM 657 N N . GLN A 1 86 ? 1.94 1.789 -14.281 1 59.34 86 GLN A N 1
ATOM 658 C CA . GLN A 1 86 ? 1.078 1.553 -13.125 1 59.34 86 GLN A CA 1
ATOM 659 C C . GLN A 1 86 ? 1.74 2.031 -11.836 1 59.34 86 GLN A C 1
ATOM 661 O O . GLN A 1 86 ? 1.055 2.404 -10.883 1 59.34 86 GLN A O 1
ATOM 666 N N . GLU A 1 87 ? 3.102 1.783 -11.742 1 52.62 87 GLU A N 1
ATOM 667 C CA . GLU A 1 87 ? 3.857 2.205 -10.562 1 52.62 87 GLU A CA 1
ATOM 668 C C . GLU A 1 87 ? 3.541 3.652 -10.195 1 52.62 87 GLU A C 1
ATOM 670 O O . GLU A 1 87 ? 3.371 3.975 -9.016 1 52.62 87 GLU A O 1
ATOM 675 N N . THR A 1 88 ? 3.832 4.43 -11.18 1 48 88 THR A N 1
ATOM 676 C CA . THR A 1 88 ? 3.59 5.848 -10.938 1 48 88 THR A CA 1
ATOM 677 C C . THR A 1 88 ? 2.17 6.074 -10.422 1 48 88 THR A C 1
ATOM 679 O O . THR A 1 88 ? 1.955 6.859 -9.5 1 48 88 THR A O 1
ATOM 682 N N . ASP A 1 89 ? 1.334 5.422 -11.008 1 46.72 89 ASP A N 1
ATOM 683 C CA . ASP A 1 89 ? -0.056 5.762 -10.711 1 46.72 89 ASP A CA 1
ATOM 684 C C . ASP A 1 89 ? -0.49 5.191 -9.367 1 46.72 89 ASP A C 1
ATOM 686 O O . ASP A 1 89 ? -1.191 5.855 -8.602 1 46.72 89 ASP A O 1
ATOM 690 N N . LYS A 1 90 ? -0.434 3.855 -9.141 1 45.66 90 LYS A N 1
ATOM 691 C CA . LYS A 1 90 ? -1.24 3.174 -8.133 1 45.66 90 LYS A CA 1
ATOM 692 C C . LYS A 1 90 ? -0.37 2.652 -6.996 1 45.66 90 LYS A C 1
ATOM 694 O O . LYS A 1 90 ? -0.794 2.639 -5.84 1 45.66 90 LYS A O 1
ATOM 699 N N . VAL A 1 91 ? 0.775 1.895 -7.277 1 46.72 91 VAL A N 1
ATOM 700 C CA . VAL A 1 91 ? 1.385 0.971 -6.324 1 46.72 91 VAL A CA 1
ATOM 701 C C . VAL A 1 91 ? 2.057 1.756 -5.203 1 46.72 91 VAL A C 1
ATOM 703 O O . VAL A 1 91 ? 2.775 1.183 -4.379 1 46.72 91 VAL A O 1
ATOM 706 N N . TRP A 1 92 ? 1.943 2.959 -5.273 1 47.81 92 TRP A N 1
ATOM 707 C CA . TRP A 1 92 ? 2.9 3.732 -4.488 1 47.81 92 TRP A CA 1
ATOM 708 C C . TRP A 1 92 ? 2.629 3.58 -2.998 1 47.81 92 TRP A C 1
ATOM 710 O O . TRP A 1 92 ? 3.408 4.055 -2.166 1 47.81 92 TRP A O 1
ATOM 720 N N . GLY A 1 93 ? 1.435 3.322 -2.66 1 46.69 93 GLY A N 1
ATOM 721 C CA . GLY A 1 93 ? 1.242 3.568 -1.241 1 46.69 93 GLY A CA 1
ATOM 722 C C . GLY A 1 93 ? 2.258 2.854 -0.368 1 46.69 93 GLY A C 1
ATOM 723 O O . GLY A 1 93 ? 2.932 3.482 0.45 1 46.69 93 GLY A O 1
ATOM 724 N N . THR A 1 94 ? 2.211 1.591 -0.372 1 46.53 94 THR A N 1
ATOM 725 C CA . THR A 1 94 ? 2.998 0.813 0.578 1 46.53 94 THR A CA 1
ATOM 726 C C . THR A 1 94 ? 4.492 0.978 0.304 1 46.53 94 THR A C 1
ATOM 728 O O . THR A 1 94 ? 5.293 1.065 1.237 1 46.53 94 THR A O 1
ATOM 731 N N . ARG A 1 95 ? 4.727 0.95 -0.963 1 45.97 95 ARG A N 1
ATOM 732 C CA . ARG A 1 95 ? 6.16 0.94 -1.242 1 45.97 95 ARG A CA 1
ATOM 733 C C . ARG A 1 95 ? 6.824 2.217 -0.74 1 45.97 95 ARG A C 1
ATOM 735 O O . ARG A 1 95 ? 8 2.207 -0.37 1 45.97 95 ARG A O 1
ATOM 742 N N . GLN A 1 96 ? 6.008 3.07 -0.727 1 49.53 96 GLN A N 1
ATOM 743 C CA . GLN A 1 96 ? 6.684 4.34 -0.481 1 49.53 96 GLN A CA 1
ATOM 744 C C . GLN A 1 96 ? 6.656 4.699 1.002 1 49.53 96 GLN A C 1
ATOM 746 O O . GLN A 1 96 ? 7.094 5.785 1.392 1 49.53 96 GLN A O 1
ATOM 751 N N . GLY A 1 97 ? 6.164 3.635 1.763 1 58.03 97 GLY A N 1
ATOM 752 C CA . GLY A 1 97 ? 6.336 3.852 3.191 1 58.03 97 GLY A CA 1
ATOM 753 C C . GLY A 1 97 ? 5.055 4.254 3.893 1 58.03 97 GLY A C 1
ATOM 754 O O . GLY A 1 97 ? 5.055 4.5 5.102 1 58.03 97 GLY A O 1
ATOM 755 N N . ALA A 1 98 ? 3.938 4.285 2.977 1 72.56 98 ALA A N 1
ATOM 756 C CA . ALA A 1 98 ? 2.688 4.613 3.656 1 72.56 98 ALA A CA 1
ATOM 757 C C . ALA A 1 98 ? 2.258 3.482 4.59 1 72.56 98 ALA A C 1
ATOM 759 O O . ALA A 1 98 ? 2.389 2.305 4.246 1 72.56 98 ALA A O 1
ATOM 760 N N . LYS A 1 99 ? 1.804 3.887 5.762 1 72.75 99 LYS A N 1
ATOM 761 C CA . LYS A 1 99 ? 1.43 2.908 6.781 1 72.75 99 LYS A CA 1
ATOM 762 C C . LYS A 1 99 ? -0.087 2.785 6.891 1 72.75 99 LYS A C 1
ATOM 764 O O . LYS A 1 99 ? -0.593 1.944 7.641 1 72.75 99 LYS A O 1
ATOM 769 N N . GLY A 1 100 ? -0.87 3.637 6.141 1 73.81 100 GLY A N 1
ATOM 770 C CA . GLY A 1 100 ? -2.324 3.609 6.125 1 73.81 100 GLY A CA 1
ATOM 771 C C . GLY A 1 100 ? -2.924 4.402 4.98 1 73.81 100 GLY A C 1
ATOM 772 O O . GLY A 1 100 ? -2.207 5.09 4.25 1 73.81 100 GLY A O 1
ATOM 773 N N . TYR A 1 101 ? -4.262 4.184 4.875 1 76.88 101 TYR A N 1
ATOM 774 C CA . TYR A 1 101 ? -5.004 4.867 3.822 1 76.88 101 TYR A CA 1
ATOM 775 C C . TYR A 1 101 ? -6.402 5.242 4.297 1 76.88 101 TYR A C 1
ATOM 777 O O . TYR A 1 101 ? -7.047 4.473 5.02 1 76.88 101 TYR A O 1
ATOM 785 N N . LEU A 1 102 ? -6.754 6.473 3.867 1 83.31 102 LEU A N 1
ATOM 786 C CA . LEU A 1 102 ? -8.109 6.961 4.105 1 83.31 102 LEU A CA 1
ATOM 787 C C . LEU A 1 102 ? -8.695 7.578 2.84 1 83.31 102 LEU A C 1
ATOM 789 O O . LEU A 1 102 ? -7.977 8.203 2.057 1 83.31 102 LEU A O 1
ATOM 793 N N . THR A 1 103 ? -10.031 7.375 2.645 1 81.88 103 THR A N 1
ATOM 794 C CA . THR A 1 103 ? -10.711 7.934 1.485 1 81.88 103 THR A CA 1
ATOM 795 C C . THR A 1 103 ? -11.602 9.102 1.896 1 81.88 103 THR A C 1
ATOM 797 O O . THR A 1 103 ? -12.297 9.039 2.918 1 81.88 103 THR A O 1
ATOM 800 N N . LYS A 1 104 ? -11.469 10.148 1.112 1 87.5 104 LYS A N 1
ATOM 801 C CA . LYS A 1 104 ? -12.352 11.289 1.324 1 87.5 104 LYS A CA 1
ATOM 802 C C . LYS A 1 104 ? -13.781 10.969 0.881 1 87.5 104 LYS A C 1
ATOM 804 O O . LYS A 1 104 ? -13.984 10.32 -0.148 1 87.5 104 LYS A O 1
ATOM 809 N N . PRO A 1 105 ? -14.859 11.562 1.555 1 91 105 PRO A N 1
ATOM 810 C CA . PRO A 1 105 ? -14.766 12.258 2.842 1 91 105 PRO A CA 1
ATOM 811 C C . PRO A 1 105 ? -14.359 11.328 3.984 1 91 105 PRO A C 1
ATOM 813 O O . PRO A 1 105 ? -14.891 10.219 4.105 1 91 105 PRO A O 1
ATOM 816 N N . VAL A 1 106 ? -13.445 11.766 4.824 1 93 106 VAL A N 1
ATOM 817 C CA . VAL A 1 106 ? -12.875 10.953 5.895 1 93 106 VAL A CA 1
ATOM 818 C C . VAL A 1 106 ? -13.875 10.844 7.047 1 93 106 VAL A C 1
ATOM 820 O O . VAL A 1 106 ? -14.43 11.859 7.492 1 93 106 VAL A O 1
ATOM 823 N N . ASP A 1 107 ? -14.094 9.633 7.445 1 93.19 107 ASP A N 1
ATOM 824 C CA . ASP A 1 107 ? -14.898 9.375 8.633 1 93.19 107 ASP A CA 1
ATOM 825 C C . ASP A 1 107 ? -14.07 9.523 9.906 1 93.19 107 ASP A C 1
ATOM 827 O O . ASP A 1 107 ? -12.961 8.992 9.992 1 93.19 107 ASP A O 1
ATOM 831 N N . GLU A 1 108 ? -14.688 10.188 10.812 1 96.12 108 GLU A N 1
ATOM 832 C CA . GLU A 1 108 ? -13.961 10.531 12.031 1 96.12 108 GLU A CA 1
ATOM 833 C C . GLU A 1 108 ? -13.523 9.273 12.781 1 96.12 108 GLU A C 1
ATOM 835 O O . GLU A 1 108 ? -12.367 9.164 13.195 1 96.12 108 GLU A O 1
ATOM 840 N N . ASP A 1 109 ? -14.391 8.32 12.969 1 93.19 109 ASP A N 1
ATOM 841 C CA . ASP A 1 109 ? -14.047 7.098 13.688 1 93.19 109 ASP A CA 1
ATOM 842 C C . ASP A 1 109 ? -12.953 6.32 12.961 1 93.19 109 ASP A C 1
ATOM 844 O O . ASP A 1 109 ? -12.023 5.82 13.586 1 93.19 109 ASP A O 1
ATOM 848 N N . THR A 1 110 ? -13.086 6.266 11.656 1 86.81 110 THR A N 1
ATOM 849 C CA . THR A 1 110 ? -12.094 5.562 10.844 1 86.81 110 THR A CA 1
ATOM 850 C C . THR A 1 110 ? -10.734 6.246 10.938 1 86.81 110 THR A C 1
ATOM 852 O O . THR A 1 110 ? -9.703 5.578 11.016 1 86.81 110 THR A O 1
ATOM 855 N N . LEU A 1 111 ? -10.758 7.562 10.875 1 94.88 111 LEU A N 1
ATOM 856 C CA . LEU A 1 111 ? -9.523 8.336 11.008 1 94.88 111 LEU A CA 1
ATOM 857 C C . LEU A 1 111 ? -8.805 7.992 12.312 1 94.88 111 LEU A C 1
ATOM 859 O O . LEU A 1 111 ? -7.613 7.664 12.297 1 94.88 111 LEU A O 1
ATOM 863 N N . ILE A 1 112 ? -9.578 8.008 13.445 1 95 112 ILE A N 1
ATOM 864 C CA . ILE A 1 112 ? -8.977 7.82 14.758 1 95 112 ILE A CA 1
ATOM 865 C C . ILE A 1 112 ? -8.5 6.375 14.914 1 95 112 ILE A C 1
ATOM 867 O O . ILE A 1 112 ? -7.422 6.125 15.453 1 95 112 ILE A O 1
ATOM 871 N N . GLN A 1 113 ? -9.234 5.438 14.383 1 86.19 113 GLN A N 1
ATOM 872 C CA . GLN A 1 113 ? -8.82 4.039 14.445 1 86.19 113 GLN A CA 1
ATOM 873 C C . GLN A 1 113 ? -7.543 3.807 13.648 1 86.19 113 GLN A C 1
ATOM 875 O O . GLN A 1 113 ? -6.633 3.113 14.109 1 86.19 113 GLN A O 1
ATOM 880 N N . THR A 1 114 ? -7.434 4.367 12.445 1 83.69 114 THR A N 1
ATOM 881 C CA . THR A 1 114 ? -6.258 4.219 11.594 1 83.69 114 THR A CA 1
ATOM 882 C C . THR A 1 114 ? -5.027 4.832 12.258 1 83.69 114 THR A C 1
ATOM 884 O O . THR A 1 114 ? -3.953 4.23 12.266 1 83.69 114 THR A O 1
ATOM 887 N N . LEU A 1 115 ? -5.254 6.023 12.844 1 91.81 115 LEU A N 1
ATOM 888 C CA . LEU A 1 115 ? -4.156 6.695 13.531 1 91.81 115 LEU A CA 1
ATOM 889 C C . LEU A 1 115 ? -3.643 5.855 14.695 1 91.81 115 LEU A C 1
ATOM 891 O O . LEU A 1 115 ? -2.432 5.688 14.859 1 91.81 115 LEU A O 1
ATOM 895 N N . ASN A 1 116 ? -4.559 5.34 15.438 1 88.25 116 ASN A N 1
ATOM 896 C CA . ASN A 1 116 ? -4.164 4.508 16.578 1 88.25 116 ASN A CA 1
ATOM 897 C C . ASN A 1 116 ? -3.361 3.289 16.125 1 88.25 116 ASN A C 1
ATOM 899 O O . ASN A 1 116 ? -2.383 2.912 16.766 1 88.25 116 ASN A O 1
ATOM 903 N N . THR A 1 117 ? -3.721 2.75 15.086 1 77.56 117 THR A N 1
ATOM 904 C CA . THR A 1 117 ? -3.057 1.564 14.555 1 77.56 117 THR A CA 1
ATOM 905 C C . THR A 1 117 ? -1.628 1.889 14.133 1 77.56 117 THR A C 1
ATOM 907 O O . THR A 1 117 ? -0.695 1.151 14.453 1 77.56 117 THR A O 1
ATOM 910 N N . VAL A 1 118 ? -1.426 3.004 13.453 1 81.06 118 VAL A N 1
ATOM 911 C CA . VAL A 1 118 ? -0.108 3.297 12.906 1 81.06 118 VAL A CA 1
ATOM 912 C C . VAL A 1 118 ? 0.815 3.807 14.008 1 81.06 118 VAL A C 1
ATOM 914 O O . VAL A 1 118 ? 2.037 3.664 13.922 1 81.06 118 VAL A O 1
ATOM 917 N N . LEU A 1 119 ? 0.209 4.434 15.047 1 86.75 119 LEU A N 1
ATOM 918 C CA . LEU A 1 119 ? 1.013 4.953 16.141 1 86.75 119 LEU A CA 1
ATOM 919 C C . LEU A 1 119 ? 1.411 3.838 17.109 1 86.75 119 LEU A C 1
ATOM 921 O O . LEU A 1 119 ? 2.379 3.977 17.859 1 86.75 119 LEU A O 1
ATOM 925 N N . ALA A 1 120 ? 0.577 2.754 17.156 1 76.88 120 ALA A N 1
ATOM 926 C CA . ALA A 1 120 ? 0.875 1.621 18.031 1 76.88 120 ALA A CA 1
ATOM 927 C C . ALA A 1 120 ? 2.023 0.787 17.484 1 76.88 120 ALA A C 1
ATOM 929 O O . ALA A 1 120 ? 2.682 0.05 18.219 1 76.88 120 ALA A O 1
ATOM 930 N N . GLY A 1 121 ? 2.334 0.834 16.281 1 61.78 121 GLY A N 1
ATOM 931 C CA . GLY A 1 121 ? 3.361 -0.015 15.695 1 61.78 121 GLY A CA 1
ATOM 932 C C . GLY A 1 121 ? 4.707 0.676 15.578 1 61.78 121 GLY A C 1
ATOM 933 O O . GLY A 1 121 ? 4.793 1.902 15.672 1 61.78 121 GLY A O 1
ATOM 934 N N . MET B 1 1 ? -1.981 11.812 23.516 1 92.81 1 MET B N 1
ATOM 935 C CA . MET B 1 1 ? -1.832 12.992 22.656 1 92.81 1 MET B CA 1
ATOM 936 C C . MET B 1 1 ? -0.694 12.797 21.656 1 92.81 1 MET B C 1
ATOM 938 O O . MET B 1 1 ? 0.413 12.414 22.047 1 92.81 1 MET B O 1
ATOM 942 N N . ALA B 1 2 ? -1.014 12.953 20.406 1 97.25 2 ALA B N 1
ATOM 943 C CA . ALA B 1 2 ? -0.007 12.875 19.344 1 97.25 2 ALA B CA 1
ATOM 944 C C . ALA B 1 2 ? 0.042 14.164 18.547 1 97.25 2 ALA B C 1
ATOM 946 O O . ALA B 1 2 ? -0.915 14.945 18.547 1 97.25 2 ALA B O 1
ATOM 947 N N . ARG B 1 3 ? 1.174 14.445 17.922 1 98.38 3 ARG B N 1
ATOM 948 C CA . ARG B 1 3 ? 1.319 15.539 16.953 1 98.38 3 ARG B CA 1
ATOM 949 C C . ARG B 1 3 ? 1.19 15.023 15.531 1 98.38 3 ARG B C 1
ATOM 951 O O . ARG B 1 3 ? 1.999 14.211 15.078 1 98.38 3 ARG B O 1
ATOM 958 N N . ILE B 1 4 ? 0.184 15.562 14.914 1 98.62 4 ILE B N 1
ATOM 959 C CA . ILE B 1 4 ? -0.14 15.07 13.578 1 98.62 4 ILE B CA 1
ATOM 960 C C . ILE B 1 4 ? 0.077 16.172 12.555 1 98.62 4 ILE B C 1
ATOM 962 O O . ILE B 1 4 ? -0.395 17.297 12.734 1 98.62 4 ILE B O 1
ATOM 966 N N . LEU B 1 5 ? 0.809 15.875 11.492 1 98.88 5 LEU B N 1
ATOM 967 C CA . LEU B 1 5 ? 0.97 16.797 10.375 1 98.88 5 LEU B CA 1
ATOM 968 C C . LEU B 1 5 ? -0.026 16.484 9.266 1 98.88 5 LEU B C 1
ATOM 970 O O . LEU B 1 5 ? -0.076 15.352 8.766 1 98.88 5 LEU B O 1
ATOM 974 N N . ILE B 1 6 ? -0.796 17.453 8.953 1 98.75 6 ILE B N 1
ATOM 975 C CA . ILE B 1 6 ? -1.687 17.359 7.801 1 98.75 6 ILE B CA 1
ATOM 976 C C . ILE B 1 6 ? -1.053 18.047 6.594 1 98.75 6 ILE B C 1
ATOM 978 O O . ILE B 1 6 ? -0.697 19.234 6.664 1 98.75 6 ILE B O 1
ATOM 982 N N . VAL B 1 7 ? -0.908 17.297 5.477 1 98.38 7 VAL B N 1
ATOM 983 C CA . VAL B 1 7 ? -0.433 17.844 4.211 1 98.38 7 VAL B CA 1
ATOM 984 C C . VAL B 1 7 ? -1.54 17.766 3.162 1 98.38 7 VAL B C 1
ATOM 986 O O . VAL B 1 7 ? -1.832 16.688 2.641 1 98.38 7 VAL B O 1
ATOM 989 N N . ASP B 1 8 ? -2.148 18.906 2.889 1 97.5 8 ASP B N 1
ATOM 990 C CA . ASP B 1 8 ? -3.299 19.016 1.998 1 97.5 8 ASP B CA 1
ATOM 991 C C . ASP B 1 8 ? -3.42 20.422 1.429 1 97.5 8 ASP B C 1
ATOM 993 O O . ASP B 1 8 ? -3.277 21.406 2.158 1 97.5 8 ASP B O 1
ATOM 997 N N . ASP B 1 9 ? -3.662 20.484 0.095 1 96.38 9 ASP B N 1
ATOM 998 C CA . ASP B 1 9 ? -3.719 21.812 -0.488 1 96.38 9 ASP B CA 1
ATOM 999 C C . ASP B 1 9 ? -5.121 22.406 -0.369 1 96.38 9 ASP B C 1
ATOM 1001 O O . ASP B 1 9 ? -5.336 23.578 -0.698 1 96.38 9 ASP B O 1
ATOM 1005 N N . SER B 1 10 ? -6.059 21.656 0.086 1 95.88 10 SER B N 1
ATOM 1006 C CA . SER B 1 10 ? -7.414 22.141 0.331 1 95.88 10 SER B CA 1
ATOM 1007 C C . SER B 1 10 ? -7.574 22.641 1.761 1 95.88 10 SER B C 1
ATOM 1009 O O . SER B 1 10 ? -7.512 21.859 2.711 1 95.88 10 SER B O 1
ATOM 1011 N N . GLN B 1 11 ? -7.855 23.938 1.931 1 96 11 GLN B N 1
ATOM 1012 C CA . GLN B 1 11 ? -8.07 24.516 3.252 1 96 11 GLN B CA 1
ATOM 1013 C C . GLN B 1 11 ? -9.297 23.906 3.926 1 96 11 GLN B C 1
ATOM 1015 O O . GLN B 1 11 ? -9.328 23.75 5.145 1 96 11 GLN B O 1
ATOM 1020 N N . THR B 1 12 ? -10.234 23.641 3.119 1 96.56 12 THR B N 1
ATOM 1021 C CA . THR B 1 12 ? -11.461 23.031 3.631 1 96.56 12 THR B CA 1
ATOM 1022 C C . THR B 1 12 ? -11.172 21.656 4.234 1 96.56 12 THR B C 1
ATOM 1024 O O . THR B 1 12 ? -11.594 21.359 5.355 1 96.56 12 THR B O 1
ATOM 1027 N N . GLU B 1 13 ? -10.453 20.844 3.518 1 96.38 13 GLU B N 1
ATOM 1028 C CA . GLU B 1 13 ? -10.117 19.516 4.012 1 96.38 13 GLU B CA 1
ATOM 1029 C C . GLU B 1 13 ? -9.242 19.594 5.258 1 96.38 13 GLU B C 1
ATOM 1031 O O . GLU B 1 13 ? -9.461 18.859 6.223 1 96.38 13 GLU B O 1
ATOM 1036 N N . THR B 1 14 ? -8.312 20.516 5.227 1 97.88 14 THR B N 1
ATOM 1037 C CA . THR B 1 14 ? -7.422 20.688 6.367 1 97.88 14 THR B CA 1
ATOM 1038 C C . THR B 1 14 ? -8.211 21.078 7.617 1 97.88 14 THR B C 1
ATOM 1040 O O . THR B 1 14 ? -7.941 20.578 8.703 1 97.88 14 THR B O 1
ATOM 1043 N N . TYR B 1 15 ? -9.172 21.922 7.441 1 97.69 15 TYR B N 1
ATOM 1044 C CA . TYR B 1 15 ? -10 22.375 8.547 1 97.69 15 TYR B CA 1
ATOM 1045 C C . TYR B 1 15 ? -10.797 21.219 9.148 1 97.69 15 TYR B C 1
ATOM 1047 O O . TYR B 1 15 ? -10.828 21.047 10.367 1 97.69 15 TYR B O 1
ATOM 1055 N N . LYS B 1 16 ? -11.383 20.453 8.305 1 97.81 16 LYS B N 1
ATOM 1056 C CA . LYS B 1 16 ? -12.188 19.328 8.758 1 97.81 16 LYS B CA 1
ATOM 1057 C C . LYS B 1 16 ? -11.336 18.328 9.531 1 97.81 16 LYS B C 1
ATOM 1059 O O . LYS B 1 16 ? -11.711 17.891 10.625 1 97.81 16 LYS B O 1
ATOM 1064 N N . LEU B 1 17 ? -10.25 17.984 8.953 1 98.31 17 LEU B N 1
ATOM 1065 C CA . LEU B 1 17 ? -9.367 17 9.586 1 98.31 17 LEU B CA 1
ATOM 1066 C C . LEU B 1 17 ? -8.844 17.531 10.922 1 98.31 17 LEU B C 1
ATOM 1068 O O . LEU B 1 17 ? -8.75 16.781 11.898 1 98.31 17 LEU B O 1
ATOM 1072 N N . THR B 1 18 ? -8.508 18.828 10.938 1 98.69 18 THR B N 1
ATOM 1073 C CA . THR B 1 18 ? -8.039 19.453 12.164 1 98.69 18 THR B CA 1
ATOM 1074 C C . THR B 1 18 ? -9.078 19.344 13.273 1 98.69 18 THR B C 1
ATOM 1076 O O . THR B 1 18 ? -8.758 18.953 14.398 1 98.69 18 THR B O 1
ATOM 1079 N N . GLY B 1 19 ? -10.266 19.656 12.93 1 98.44 19 GLY B N 1
ATOM 1080 C CA . GLY B 1 19 ? -11.336 19.562 13.906 1 98.44 19 GLY B CA 1
ATOM 1081 C C . GLY B 1 19 ? -11.484 18.172 14.492 1 98.44 19 GLY B C 1
ATOM 1082 O O . GLY B 1 19 ? -11.625 18.016 15.711 1 98.44 19 GLY B O 1
ATOM 1083 N N . MET B 1 20 ? -11.445 17.203 13.68 1 97.88 20 MET B N 1
ATOM 1084 C CA . MET B 1 20 ? -11.586 15.82 14.109 1 97.88 20 MET B CA 1
ATOM 1085 C C . MET B 1 20 ? -10.445 15.43 15.047 1 97.88 20 MET B C 1
ATOM 1087 O O . MET B 1 20 ? -10.672 14.789 16.078 1 97.88 20 MET B O 1
ATOM 1091 N N . LEU B 1 21 ? -9.234 15.789 14.68 1 98.5 21 LEU B N 1
ATOM 1092 C CA . LEU B 1 21 ? -8.055 15.391 15.438 1 98.5 21 LEU B CA 1
ATOM 1093 C C . LEU B 1 21 ? -8.016 16.109 16.797 1 98.5 21 LEU B C 1
ATOM 1095 O O . LEU B 1 21 ? -7.738 15.477 17.812 1 98.5 21 LEU B O 1
ATOM 1099 N N . GLU B 1 22 ? -8.344 17.375 16.781 1 98.44 22 GLU B N 1
ATOM 1100 C CA . GLU B 1 22 ? -8.305 18.156 18.016 1 98.44 22 GLU B CA 1
ATOM 1101 C C . GLU B 1 22 ? -9.398 17.703 18.984 1 98.44 22 GLU B C 1
ATOM 1103 O O . GLU B 1 22 ? -9.203 17.719 20.188 1 98.44 22 GLU B O 1
ATOM 1108 N N . LYS B 1 23 ? -10.516 17.344 18.422 1 97.88 23 LYS B N 1
ATOM 1109 C CA . LYS B 1 23 ? -11.602 16.812 19.234 1 97.88 23 LYS B CA 1
ATOM 1110 C C . LYS B 1 23 ? -11.133 15.602 20.047 1 97.88 23 LYS B C 1
ATOM 1112 O O . LYS B 1 23 ? -11.625 15.352 21.141 1 97.88 23 LYS B O 1
ATOM 1117 N N . HIS B 1 24 ? -10.148 14.914 19.562 1 97.56 24 HIS B N 1
ATOM 1118 C CA . HIS B 1 24 ? -9.664 13.711 20.234 1 97.56 24 HIS B CA 1
ATOM 1119 C C . HIS B 1 24 ? -8.336 13.969 20.938 1 97.56 24 HIS B C 1
ATOM 1121 O O . HIS B 1 24 ? -7.602 13.023 21.25 1 97.56 24 HIS B O 1
ATOM 1127 N N . GLY B 1 25 ? -7.973 15.195 21.016 1 97.56 25 GLY B N 1
ATOM 1128 C CA . GLY B 1 25 ? -6.875 15.586 21.891 1 97.56 25 GLY B CA 1
ATOM 1129 C C . GLY B 1 25 ? -5.535 15.633 21.188 1 97.56 25 GLY B C 1
ATOM 1130 O O . GLY B 1 25 ? -4.488 15.688 21.828 1 97.56 25 GLY B O 1
ATOM 1131 N N . HIS B 1 26 ? -5.504 15.633 19.891 1 98.31 26 HIS B N 1
ATOM 1132 C CA . HIS B 1 26 ? -4.242 15.664 19.156 1 98.31 26 HIS B CA 1
ATOM 1133 C C . HIS B 1 26 ? -3.85 17.094 18.797 1 98.31 26 HIS B C 1
ATOM 1135 O O . HIS B 1 26 ? -4.711 17.969 18.672 1 98.31 26 HIS B O 1
ATOM 1141 N N . GLU B 1 27 ? -2.586 17.312 18.719 1 98.62 27 GLU B N 1
ATOM 1142 C CA . GLU B 1 27 ? -2.049 18.547 18.156 1 98.62 27 GLU B CA 1
ATOM 1143 C C . GLU B 1 27 ? -1.87 18.422 16.641 1 98.62 27 GLU B C 1
ATOM 1145 O O . GLU B 1 27 ? -1.475 17.375 16.141 1 98.62 27 GLU B O 1
ATOM 1150 N N . VAL B 1 28 ? -2.068 19.609 16.047 1 98.62 28 VAL B N 1
ATOM 1151 C CA . VAL B 1 28 ? -2.055 19.531 14.586 1 98.62 28 VAL B CA 1
ATOM 1152 C C . VAL B 1 28 ? -1.054 20.531 14.023 1 98.62 28 VAL B C 1
ATOM 1154 O O . VAL B 1 28 ? -1.016 21.688 14.445 1 98.62 28 VAL B O 1
ATOM 1157 N N . LEU B 1 29 ? -0.239 20.078 13.102 1 98.69 29 LEU B N 1
ATOM 1158 C CA . LEU B 1 29 ? 0.539 20.891 12.18 1 98.69 29 LEU B CA 1
ATOM 1159 C C . LEU B 1 29 ? -0.058 20.859 10.773 1 98.69 29 LEU B C 1
ATOM 1161 O O . LEU B 1 29 ? -0.706 19.875 10.398 1 98.69 29 LEU B O 1
ATOM 1165 N N . LYS B 1 30 ? 0.251 21.953 10.055 1 98.56 30 LYS B N 1
ATOM 1166 C CA . LYS B 1 30 ? -0.375 22.031 8.734 1 98.56 30 LYS B CA 1
ATOM 1167 C C . LYS B 1 30 ? 0.641 22.438 7.672 1 98.56 30 LYS B C 1
ATOM 1169 O O . LYS B 1 30 ? 1.499 23.297 7.91 1 98.56 30 LYS B O 1
ATOM 1174 N N . ALA B 1 31 ? 0.582 21.797 6.559 1 98.31 31 ALA B N 1
ATOM 1175 C CA . ALA B 1 31 ? 1.268 22.172 5.32 1 98.31 31 ALA B CA 1
ATOM 1176 C C . ALA B 1 31 ? 0.31 22.156 4.133 1 98.31 31 ALA B C 1
ATOM 1178 O O . ALA B 1 31 ? -0.497 21.234 3.998 1 98.31 31 ALA B O 1
ATOM 1179 N N . GLN B 1 32 ? 0.461 23.094 3.244 1 97.19 32 GLN B N 1
ATOM 1180 C CA . GLN B 1 32 ? -0.521 23.266 2.178 1 97.19 32 GLN B CA 1
ATOM 1181 C C . GLN B 1 32 ? 0.002 22.703 0.859 1 97.19 32 GLN B C 1
ATOM 1183 O O . GLN B 1 32 ? -0.631 22.859 -0.186 1 97.19 32 GLN B O 1
ATOM 1188 N N . ASN B 1 33 ? 1.173 22.172 0.876 1 95.81 33 ASN B N 1
ATOM 1189 C CA . ASN B 1 33 ? 1.743 21.484 -0.283 1 95.81 33 ASN B CA 1
ATOM 1190 C C . ASN B 1 33 ? 2.785 20.453 0.13 1 95.81 33 ASN B C 1
ATOM 1192 O O . ASN B 1 33 ? 3.225 20.438 1.281 1 95.81 33 ASN B O 1
ATOM 1196 N N . GLY B 1 34 ? 3.145 19.578 -0.795 1 95.56 34 GLY B N 1
ATOM 1197 C CA . GLY B 1 34 ? 4.055 18.484 -0.514 1 95.56 34 GLY B CA 1
ATOM 1198 C C . GLY B 1 34 ? 5.418 18.953 -0.034 1 95.56 34 GLY B C 1
ATOM 1199 O O . GLY B 1 34 ? 5.965 18.391 0.922 1 95.56 34 GLY B O 1
ATOM 1200 N N . ALA B 1 35 ? 5.957 19.969 -0.677 1 96.44 35 ALA B N 1
ATOM 1201 C CA . ALA B 1 35 ? 7.285 20.469 -0.329 1 96.44 35 ALA B CA 1
ATOM 1202 C C . ALA B 1 35 ? 7.32 20.984 1.103 1 96.44 35 ALA B C 1
ATOM 1204 O O . ALA B 1 35 ? 8.219 20.641 1.876 1 96.44 35 ALA B O 1
ATOM 1205 N N . ASP B 1 36 ? 6.34 21.734 1.421 1 97.88 36 ASP B N 1
ATOM 1206 C CA . ASP B 1 36 ? 6.242 22.25 2.783 1 97.88 36 ASP B CA 1
ATOM 1207 C C . ASP B 1 36 ? 6.012 21.125 3.781 1 97.88 36 ASP B C 1
ATOM 1209 O O . ASP B 1 36 ? 6.527 21.156 4.902 1 97.88 36 ASP B O 1
ATOM 1213 N N . GLY B 1 37 ? 5.242 20.125 3.342 1 98.44 37 GLY B N 1
ATOM 1214 C CA . GLY B 1 37 ? 4.996 18.969 4.191 1 98.44 37 GLY B CA 1
ATOM 1215 C C . GLY B 1 37 ? 6.262 18.219 4.539 1 98.44 37 GLY B C 1
ATOM 1216 O O . GLY B 1 37 ? 6.484 17.859 5.703 1 98.44 37 GLY B O 1
ATOM 1217 N N . VAL B 1 38 ? 7.082 18.031 3.584 1 97.19 38 VAL B N 1
ATOM 1218 C CA . VAL B 1 38 ? 8.336 17.328 3.799 1 97.19 38 VAL B CA 1
ATOM 1219 C C . VAL B 1 38 ? 9.25 18.141 4.711 1 97.19 38 VAL B C 1
ATOM 1221 O O . VAL B 1 38 ? 9.828 17.609 5.66 1 97.19 38 VAL B O 1
ATOM 1224 N N . ALA B 1 39 ? 9.312 19.438 4.422 1 97.88 39 ALA B N 1
ATOM 1225 C CA . ALA B 1 39 ? 10.164 20.312 5.223 1 97.88 39 ALA B CA 1
ATOM 1226 C C . ALA B 1 39 ? 9.711 20.328 6.68 1 97.88 39 ALA B C 1
ATOM 1228 O O . ALA B 1 39 ? 10.531 20.234 7.594 1 97.88 39 ALA B O 1
ATOM 1229 N N . LEU B 1 40 ? 8.461 20.422 6.895 1 98.44 40 LEU B N 1
ATOM 1230 C CA . LEU B 1 40 ? 7.914 20.516 8.242 1 98.44 40 LEU B CA 1
ATOM 1231 C C . LEU B 1 40 ? 8.078 19.203 8.984 1 98.44 40 LEU B C 1
ATOM 1233 O O . LEU B 1 40 ? 8.352 19.188 10.188 1 98.44 40 LEU B O 1
ATOM 1237 N N . ALA B 1 41 ? 7.898 18.125 8.297 1 98.19 41 ALA B N 1
ATOM 1238 C CA . ALA B 1 41 ? 8.109 16.812 8.922 1 98.19 41 ALA B CA 1
ATOM 1239 C C . ALA B 1 41 ? 9.547 16.672 9.398 1 98.19 41 ALA B C 1
ATOM 1241 O O . ALA B 1 41 ? 9.797 16.125 10.477 1 98.19 41 ALA B O 1
ATOM 1242 N N . ARG B 1 42 ? 10.438 17.125 8.586 1 97.44 42 ARG B N 1
ATOM 1243 C CA . ARG B 1 42 ? 11.852 17.047 8.938 1 97.44 42 ARG B CA 1
ATOM 1244 C C . ARG B 1 42 ? 12.148 17.922 10.164 1 97.44 42 ARG B C 1
ATOM 1246 O O . ARG B 1 42 ? 12.922 17.516 11.039 1 97.44 42 ARG B O 1
ATOM 1253 N N . GLN B 1 43 ? 11.531 19.016 10.156 1 98 43 GLN B N 1
ATOM 1254 C CA . GLN B 1 43 ? 11.812 20 11.195 1 98 43 GLN B CA 1
ATOM 1255 C C . GLN B 1 43 ? 11.125 19.625 12.508 1 98 43 GLN B C 1
ATOM 1257 O O . GLN B 1 43 ? 11.742 19.703 13.578 1 98 43 GLN B O 1
ATOM 1262 N N . GLU B 1 44 ? 9.906 19.219 12.453 1 98.31 44 GLU B N 1
ATOM 1263 C CA . GLU B 1 44 ? 9.086 19.109 13.656 1 98.31 44 GLU B CA 1
ATOM 1264 C C . GLU B 1 44 ? 8.969 17.656 14.117 1 98.31 44 GLU B C 1
ATOM 1266 O O . GLU B 1 44 ? 8.547 17.391 15.242 1 98.31 44 GLU B O 1
ATOM 1271 N N . LYS B 1 45 ? 9.234 16.703 13.297 1 97.81 45 LYS B N 1
ATOM 1272 C CA . LYS B 1 45 ? 9.195 15.281 13.594 1 97.81 45 LYS B CA 1
ATOM 1273 C C . LYS B 1 45 ? 7.867 14.883 14.227 1 97.81 45 LYS B C 1
ATOM 1275 O O . LYS B 1 45 ? 7.832 14.391 15.352 1 97.81 45 LYS B O 1
ATOM 1280 N N . PRO B 1 46 ? 6.777 15.086 13.508 1 98.38 46 PRO B N 1
ATOM 1281 C CA . PRO B 1 46 ? 5.48 14.672 14.039 1 98.38 46 PRO B CA 1
ATOM 1282 C C . PRO B 1 46 ? 5.387 13.164 14.258 1 98.38 46 PRO B C 1
ATOM 1284 O O . PRO B 1 46 ? 6.242 12.414 13.781 1 98.38 46 PRO B O 1
ATOM 1287 N N . ASP B 1 47 ? 4.375 12.82 15.039 1 97.12 47 ASP B N 1
ATOM 1288 C CA . ASP B 1 47 ? 4.172 11.398 15.328 1 97.12 47 ASP B CA 1
ATOM 1289 C C . ASP B 1 47 ? 3.586 10.672 14.125 1 97.12 47 ASP B C 1
ATOM 1291 O O . ASP B 1 47 ? 3.75 9.453 13.992 1 97.12 47 ASP B O 1
ATOM 1295 N N . ALA B 1 48 ? 2.855 11.398 13.266 1 96.81 48 ALA B N 1
ATOM 1296 C CA . ALA B 1 48 ? 2.281 10.859 12.039 1 96.81 48 ALA B CA 1
ATOM 1297 C C . ALA B 1 48 ? 1.983 11.969 11.039 1 96.81 48 ALA B C 1
ATOM 1299 O O . ALA B 1 48 ? 1.909 13.141 11.406 1 96.81 48 ALA B O 1
ATOM 1300 N N . VAL B 1 49 ? 1.852 11.523 9.766 1 97.38 49 VAL B N 1
ATOM 1301 C CA . VAL B 1 49 ? 1.497 12.445 8.695 1 97.38 49 VAL B CA 1
ATOM 1302 C C . VAL B 1 49 ? 0.231 11.961 7.992 1 97.38 49 VAL B C 1
ATOM 1304 O O . VAL B 1 49 ? 0.104 10.773 7.676 1 97.38 49 VAL B O 1
ATOM 1307 N N . LEU B 1 50 ? -0.74 12.852 7.859 1 96.75 50 LEU B N 1
ATOM 1308 C CA . LEU B 1 50 ? -1.837 12.672 6.914 1 96.75 50 LEU B CA 1
ATOM 1309 C C . LEU B 1 50 ? -1.528 13.359 5.59 1 96.75 50 LEU B C 1
ATOM 1311 O O . LEU B 1 50 ? -1.329 14.578 5.547 1 96.75 50 LEU B O 1
ATOM 1315 N N . MET B 1 51 ? -1.484 12.508 4.434 1 93.38 51 MET B N 1
ATOM 1316 C CA . MET B 1 51 ? -0.947 12.992 3.164 1 93.38 51 MET B CA 1
ATOM 1317 C C . MET B 1 51 ? -1.996 12.898 2.061 1 93.38 51 MET B C 1
ATOM 1319 O O . MET B 1 51 ? -2.404 11.805 1.673 1 93.38 51 MET B O 1
ATOM 1323 N N . ASP B 1 52 ? -2.408 14.117 1.631 1 90.56 52 ASP B N 1
ATOM 1324 C CA . ASP B 1 52 ? -3.205 14.117 0.408 1 90.56 52 ASP B CA 1
ATOM 1325 C C . ASP B 1 52 ? -2.375 13.656 -0.789 1 90.56 52 ASP B C 1
ATOM 1327 O O . ASP B 1 52 ? -1.188 13.977 -0.885 1 90.56 52 ASP B O 1
ATOM 1331 N N . ILE B 1 53 ? -2.986 13.086 -1.674 1 82.88 53 ILE B N 1
ATOM 1332 C CA . ILE B 1 53 ? -2.275 12.539 -2.826 1 82.88 53 ILE B CA 1
ATOM 1333 C C . ILE B 1 53 ? -2.154 13.617 -3.906 1 82.88 53 ILE B C 1
ATOM 1335 O O . ILE B 1 53 ? -1.065 13.852 -4.438 1 82.88 53 ILE B O 1
ATOM 1339 N N . VAL B 1 54 ? -3.305 14.211 -4.289 1 81.75 54 VAL B N 1
ATOM 1340 C CA . VAL B 1 54 ? -3.322 15.156 -5.395 1 81.75 54 VAL B CA 1
ATOM 1341 C C . VAL B 1 54 ? -3.076 16.562 -4.871 1 81.75 54 VAL B C 1
ATOM 1343 O O . VAL B 1 54 ? -3.93 17.141 -4.191 1 81.75 54 VAL B O 1
ATOM 1346 N N . MET B 1 55 ? -1.93 17.031 -5.109 1 88.94 55 MET B N 1
ATOM 1347 C CA . MET B 1 55 ? -1.518 18.406 -4.812 1 88.94 55 MET B CA 1
ATOM 1348 C C . MET B 1 55 ? -0.668 18.969 -5.945 1 88.94 55 MET B C 1
ATOM 1350 O O . MET B 1 55 ? 0.053 18.234 -6.617 1 88.94 55 MET B O 1
ATOM 1354 N N . PRO B 1 56 ? -0.818 20.281 -6.152 1 87.88 56 PRO B N 1
ATOM 1355 C CA . PRO B 1 56 ? 0.093 20.875 -7.137 1 87.88 56 PRO B CA 1
ATOM 1356 C C . PRO B 1 56 ? 1.56 20.75 -6.727 1 87.88 56 PRO B C 1
ATOM 1358 O O . PRO B 1 56 ? 1.881 20.844 -5.539 1 87.88 56 PRO B O 1
ATOM 1361 N N . GLY B 1 57 ? 2.457 20.609 -7.785 1 88.69 57 GLY B N 1
ATOM 1362 C CA . GLY B 1 57 ? 3.873 20.453 -7.492 1 88.69 57 GLY B CA 1
ATOM 1363 C C . GLY B 1 57 ? 4.254 19.047 -7.094 1 88.69 57 GLY B C 1
ATOM 1364 O O . GLY B 1 57 ? 3.971 18.094 -7.82 1 88.69 57 GLY B O 1
ATOM 1365 N N . LEU B 1 58 ? 4.922 18.938 -5.902 1 84.69 58 LEU B N 1
ATOM 1366 C CA . LEU B 1 58 ? 5.246 17.641 -5.316 1 84.69 58 LEU B CA 1
ATOM 1367 C C . LEU B 1 58 ? 3.988 16.953 -4.793 1 84.69 58 LEU B C 1
ATOM 1369 O O . LEU B 1 58 ? 3.359 17.438 -3.85 1 84.69 58 LEU B O 1
ATOM 1373 N N . ASN B 1 59 ? 3.621 15.828 -5.457 1 81.44 59 ASN B N 1
ATOM 1374 C CA . ASN B 1 59 ? 2.387 15.18 -5.035 1 81.44 59 ASN B CA 1
ATOM 1375 C C . ASN B 1 59 ? 2.611 14.297 -3.811 1 81.44 59 ASN B C 1
ATOM 1377 O O . ASN B 1 59 ? 3.744 14.141 -3.35 1 81.44 59 ASN B O 1
ATOM 1381 N N . GLY B 1 60 ? 1.505 13.781 -3.26 1 86.69 60 GLY B N 1
ATOM 1382 C CA . GLY B 1 60 ? 1.584 13.031 -2.018 1 86.69 60 GLY B CA 1
ATOM 1383 C C . GLY B 1 60 ? 2.473 11.805 -2.117 1 86.69 60 GLY B C 1
ATOM 1384 O O . GLY B 1 60 ? 3.115 11.414 -1.141 1 86.69 60 GLY B O 1
ATOM 1385 N N . PHE B 1 61 ? 2.568 11.25 -3.223 1 78 61 PHE B N 1
ATOM 1386 C CA . PHE B 1 61 ? 3.412 10.07 -3.398 1 78 61 PHE B CA 1
ATOM 1387 C C . PHE B 1 61 ? 4.887 10.453 -3.346 1 78 61 PHE B C 1
ATOM 1389 O O . PHE B 1 61 ? 5.684 9.781 -2.689 1 78 61 PHE B O 1
ATOM 1396 N N . GLN B 1 62 ? 5.164 11.352 -4.086 1 77.38 62 GLN B N 1
ATOM 1397 C CA . GLN B 1 62 ? 6.539 11.836 -4.109 1 77.38 62 GLN B CA 1
ATOM 1398 C C . GLN B 1 62 ? 6.977 12.312 -2.727 1 77.38 62 GLN B C 1
ATOM 1400 O O . GLN B 1 62 ? 8.086 12.008 -2.283 1 77.38 62 GLN B O 1
ATOM 1405 N N . ALA B 1 63 ? 6.066 13.039 -2.086 1 89 63 ALA B N 1
ATOM 1406 C CA . ALA B 1 63 ? 6.363 13.5 -0.732 1 89 63 ALA B CA 1
ATOM 1407 C C . ALA B 1 63 ? 6.586 12.32 0.213 1 89 63 ALA B C 1
ATOM 1409 O O . ALA B 1 63 ? 7.539 12.32 0.999 1 89 63 ALA B O 1
ATOM 1410 N N . THR B 1 64 ? 5.73 11.344 0.144 1 87.06 64 THR B N 1
ATOM 1411 C CA . THR B 1 64 ? 5.832 10.172 1.002 1 87.06 64 THR B CA 1
ATOM 1412 C C . THR B 1 64 ? 7.137 9.422 0.741 1 87.06 64 THR B C 1
ATOM 1414 O O . THR B 1 64 ? 7.805 8.984 1.68 1 87.06 64 THR B O 1
ATOM 1417 N N . ARG B 1 65 ? 7.512 9.32 -0.476 1 77.5 65 ARG B N 1
ATOM 1418 C CA . ARG B 1 65 ? 8.773 8.672 -0.834 1 77.5 65 ARG B CA 1
ATOM 1419 C C . ARG B 1 65 ? 9.961 9.414 -0.233 1 77.5 65 ARG B C 1
ATOM 1421 O O . ARG B 1 65 ? 10.883 8.797 0.292 1 77.5 65 ARG B O 1
ATOM 1428 N N . GLN B 1 66 ? 9.93 10.68 -0.34 1 84.69 66 GLN B N 1
ATOM 1429 C CA . GLN B 1 66 ? 11.016 11.477 0.223 1 84.69 66 GLN B CA 1
ATOM 1430 C C . GLN B 1 66 ? 11.117 11.281 1.732 1 84.69 66 GLN B C 1
ATOM 1432 O O . GLN B 1 66 ? 12.219 11.125 2.27 1 84.69 66 GLN B O 1
ATOM 1437 N N . LEU B 1 67 ? 10 11.266 2.393 1 91.25 67 LEU B N 1
ATOM 1438 C CA . LEU B 1 67 ? 9.984 11.062 3.838 1 91.25 67 LEU B CA 1
ATOM 1439 C C . LEU B 1 67 ? 10.516 9.68 4.195 1 91.25 67 LEU B C 1
ATOM 1441 O O . LEU B 1 67 ? 11.258 9.523 5.164 1 91.25 67 LEU B O 1
ATOM 1445 N N . HIS B 1 68 ? 10.133 8.742 3.424 1 81.62 68 HIS B N 1
ATOM 1446 C CA . HIS B 1 68 ? 10.508 7.355 3.688 1 81.62 68 HIS B CA 1
ATOM 1447 C C . HIS B 1 68 ? 12.008 7.148 3.486 1 81.62 68 HIS B C 1
ATOM 1449 O O . HIS B 1 68 ? 12.633 6.375 4.215 1 81.62 68 HIS B O 1
ATOM 1455 N N . LYS B 1 69 ? 12.555 7.801 2.613 1 78.5 69 LYS B N 1
ATOM 1456 C CA . LYS B 1 69 ? 13.953 7.586 2.254 1 78.5 69 LYS B CA 1
ATOM 1457 C C . LYS B 1 69 ? 14.883 8.383 3.164 1 78.5 69 LYS B C 1
ATOM 1459 O O . LYS B 1 69 ? 16.078 8.102 3.242 1 78.5 69 LYS B O 1
ATOM 1464 N N . ASP B 1 70 ? 14.352 9.367 3.715 1 89.06 70 ASP B N 1
ATOM 1465 C CA . ASP B 1 70 ? 15.148 10.219 4.59 1 89.06 70 ASP B CA 1
ATOM 1466 C C . ASP B 1 70 ? 15.305 9.602 5.977 1 89.06 70 ASP B C 1
ATOM 1468 O O . ASP B 1 70 ? 14.312 9.336 6.656 1 89.06 70 ASP B O 1
ATOM 1472 N N . GLU B 1 71 ? 16.531 9.477 6.449 1 88.94 71 GLU B N 1
ATOM 1473 C CA . GLU B 1 71 ? 16.828 8.844 7.734 1 88.94 71 GLU B CA 1
ATOM 1474 C C . GLU B 1 71 ? 16.188 9.609 8.883 1 88.94 71 GLU B C 1
ATOM 1476 O O . GLU B 1 71 ? 15.805 9.008 9.898 1 88.94 71 GLU B O 1
ATOM 1481 N N . ASP B 1 72 ? 15.961 10.898 8.695 1 93.12 72 ASP B N 1
ATOM 1482 C CA . ASP B 1 72 ? 15.406 11.727 9.75 1 93.12 72 ASP B CA 1
ATOM 1483 C C . ASP B 1 72 ? 13.891 11.539 9.859 1 93.12 72 ASP B C 1
ATOM 1485 O O . ASP B 1 72 ? 13.289 11.867 10.891 1 93.12 72 ASP B O 1
ATOM 1489 N N . THR B 1 73 ? 13.297 10.969 8.766 1 94 73 THR B N 1
ATOM 1490 C CA . THR B 1 73 ? 11.844 10.977 8.766 1 94 73 THR B CA 1
ATOM 1491 C C . THR B 1 73 ? 11.297 9.586 8.469 1 94 73 THR B C 1
ATOM 1493 O O . THR B 1 73 ? 10.086 9.359 8.523 1 94 73 THR B O 1
ATOM 1496 N N . THR B 1 74 ? 12.125 8.586 8.242 1 85.38 74 THR B N 1
ATOM 1497 C CA . THR B 1 74 ? 11.703 7.262 7.801 1 85.38 74 THR B CA 1
ATOM 1498 C C . THR B 1 74 ? 10.828 6.59 8.852 1 85.38 74 THR B C 1
ATOM 1500 O O . THR B 1 74 ? 9.992 5.742 8.531 1 85.38 74 THR B O 1
ATOM 1503 N N . HIS B 1 75 ? 10.961 7.008 10.062 1 86.5 75 HIS B N 1
ATOM 1504 C CA . HIS B 1 75 ? 10.242 6.367 11.156 1 86.5 75 HIS B CA 1
ATOM 1505 C C . HIS B 1 75 ? 8.844 6.957 11.312 1 86.5 75 HIS B C 1
ATOM 1507 O O . HIS B 1 75 ? 8.008 6.406 12.039 1 86.5 75 HIS B O 1
ATOM 1513 N N . ILE B 1 76 ? 8.555 8.047 10.695 1 92.88 76 ILE B N 1
ATOM 1514 C CA . ILE B 1 76 ? 7.258 8.703 10.828 1 92.88 76 ILE B CA 1
ATOM 1515 C C . ILE B 1 76 ? 6.242 8.031 9.906 1 92.88 76 ILE B C 1
ATOM 1517 O O . ILE B 1 76 ? 6.391 8.062 8.688 1 92.88 76 ILE B O 1
ATOM 1521 N N . PRO B 1 77 ? 5.215 7.43 10.461 1 90 77 PRO B N 1
ATOM 1522 C CA . PRO B 1 77 ? 4.215 6.789 9.602 1 90 77 PRO B CA 1
ATOM 1523 C C . PRO B 1 77 ? 3.381 7.801 8.812 1 90 77 PRO B C 1
ATOM 1525 O O . PRO B 1 77 ? 3.025 8.859 9.344 1 90 77 PRO B O 1
ATOM 1528 N N . VAL B 1 78 ? 3.168 7.449 7.547 1 91.06 78 VAL B N 1
ATOM 1529 C CA . VAL B 1 78 ? 2.354 8.281 6.668 1 91.06 78 VAL B CA 1
ATOM 1530 C C . VAL B 1 78 ? 1.059 7.555 6.316 1 91.06 78 VAL B C 1
ATOM 1532 O O . VAL B 1 78 ? 1.082 6.387 5.93 1 91.06 78 VAL B O 1
ATOM 1535 N N . ILE B 1 79 ? -0.063 8.25 6.547 1 87.81 79 ILE B N 1
ATOM 1536 C CA . ILE B 1 79 ? -1.378 7.805 6.098 1 87.81 79 ILE B CA 1
ATOM 1537 C C . ILE B 1 79 ? -1.805 8.617 4.875 1 87.81 79 ILE B C 1
ATOM 1539 O O . ILE B 1 79 ? -1.923 9.844 4.949 1 87.81 79 ILE B O 1
ATOM 1543 N N . MET B 1 80 ? -2.023 7.945 3.777 1 86.88 80 MET B N 1
ATOM 1544 C CA . MET B 1 80 ? -2.471 8.609 2.557 1 86.88 80 MET B CA 1
ATOM 1545 C C . MET B 1 80 ? -3.969 8.891 2.604 1 86.88 80 MET B C 1
ATOM 1547 O O . MET B 1 80 ? -4.746 8.039 3.049 1 86.88 80 MET B O 1
ATOM 1551 N N . ILE B 1 81 ? -4.32 10.086 2.227 1 87.12 81 ILE B N 1
ATOM 1552 C CA . ILE B 1 81 ? -5.734 10.43 2.1 1 87.12 81 ILE B CA 1
ATOM 1553 C C . ILE B 1 81 ? -6.098 10.578 0.624 1 87.12 81 ILE B C 1
ATOM 1555 O O . ILE B 1 81 ? -5.512 11.391 -0.089 1 87.12 81 ILE B O 1
ATOM 1559 N N . THR B 1 82 ? -7.055 9.797 0.157 1 77.56 82 THR B N 1
ATOM 1560 C CA . THR B 1 82 ? -7.41 9.703 -1.255 1 77.56 82 THR B CA 1
ATOM 1561 C C . THR B 1 82 ? -8.852 10.141 -1.48 1 77.56 82 THR B C 1
ATOM 1563 O O . THR B 1 82 ? -9.664 10.141 -0.548 1 77.56 82 THR B O 1
ATOM 1566 N N . THR B 1 83 ? -9.125 10.617 -2.717 1 77.44 83 THR B N 1
ATOM 1567 C CA . THR B 1 83 ? -10.516 10.711 -3.154 1 77.44 83 THR B CA 1
ATOM 1568 C C . THR B 1 83 ? -11.008 9.375 -3.689 1 77.44 83 THR B C 1
ATOM 1570 O O . THR B 1 83 ? -10.211 8.469 -3.941 1 77.44 83 THR B O 1
ATOM 1573 N N . LYS B 1 84 ? -12.32 9.25 -3.85 1 65.75 84 LYS B N 1
ATOM 1574 C CA . LYS B 1 84 ? -1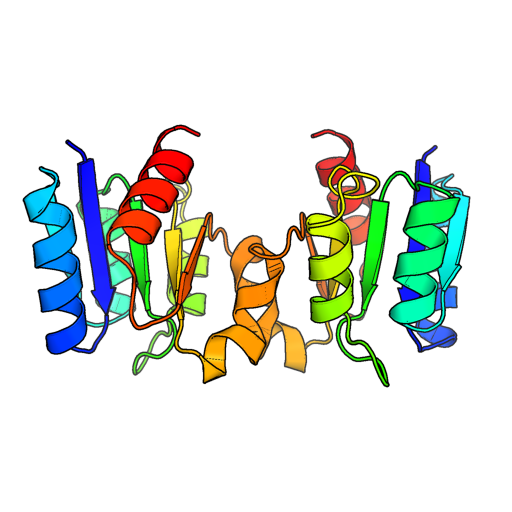2.898 8.008 -4.359 1 65.75 84 LYS B CA 1
ATOM 1575 C C . LYS B 1 84 ? -12.273 7.617 -5.691 1 65.75 84 LYS B C 1
ATOM 1577 O O . LYS B 1 84 ? -11.961 6.441 -5.914 1 65.75 84 LYS B O 1
ATOM 1582 N N . ASP B 1 85 ? -12.172 8.562 -6.52 1 62.94 85 ASP B N 1
ATOM 1583 C CA . ASP B 1 85 ? -11.641 8.297 -7.852 1 62.94 85 ASP B CA 1
ATOM 1584 C C . ASP B 1 85 ? -10.188 7.836 -7.781 1 62.94 85 ASP B C 1
ATOM 1586 O O . ASP B 1 85 ? -9.742 7.055 -8.625 1 62.94 85 ASP B O 1
ATOM 1590 N N . GLN B 1 86 ? -9.492 8.344 -6.719 1 59.72 86 GLN B N 1
ATOM 1591 C CA . GLN B 1 86 ? -8.102 7.941 -6.512 1 59.72 86 GLN B CA 1
ATOM 1592 C C . GLN B 1 86 ? -8.016 6.555 -5.875 1 59.72 86 GLN B C 1
ATOM 1594 O O . GLN B 1 86 ? -7.039 5.832 -6.078 1 59.72 86 GLN B O 1
ATOM 1599 N N . GLU B 1 87 ? -8.953 6.277 -4.895 1 53.03 87 GLU B N 1
ATOM 1600 C CA . GLU B 1 87 ? -8.992 4.988 -4.211 1 53.03 87 GLU B CA 1
ATOM 1601 C C . GLU B 1 87 ? -8.906 3.83 -5.203 1 53.03 87 GLU B C 1
ATOM 1603 O O . GLU B 1 87 ? -8.195 2.854 -4.965 1 53.03 87 GLU B O 1
ATOM 1608 N N . THR B 1 88 ? -9.883 3.895 -6.031 1 48.25 88 THR B N 1
ATOM 1609 C CA . THR B 1 88 ? -9.93 2.818 -7.016 1 48.25 88 THR B CA 1
ATOM 1610 C C . THR B 1 88 ? -8.586 2.688 -7.734 1 48.25 88 THR B C 1
ATOM 1612 O O . THR B 1 88 ? -8.102 1.577 -7.949 1 48.25 88 THR B O 1
ATOM 1615 N N . ASP B 1 89 ? -8.086 3.744 -8.039 1 46.78 89 ASP B N 1
ATOM 1616 C CA . ASP B 1 89 ? -6.941 3.682 -8.938 1 46.78 89 ASP B CA 1
ATOM 1617 C C . ASP B 1 89 ? -5.68 3.254 -8.188 1 46.78 89 ASP B C 1
ATOM 1619 O O . ASP B 1 89 ? -4.891 2.451 -8.695 1 46.78 89 ASP B O 1
ATOM 1623 N N . LYS B 1 90 ? -5.203 3.992 -7.176 1 45.84 90 LYS B N 1
ATOM 1624 C CA . LYS B 1 90 ? -3.82 3.953 -6.711 1 45.84 90 LYS B CA 1
ATOM 1625 C C . LYS B 1 90 ? -3.725 3.312 -5.332 1 45.84 90 LYS B C 1
ATOM 1627 O O . LYS B 1 90 ? -2.742 2.633 -5.023 1 45.84 90 LYS B O 1
ATOM 1632 N N . VAL B 1 91 ? -4.566 3.746 -4.301 1 46.84 91 VAL B N 1
ATOM 1633 C CA . VAL B 1 91 ? -4.293 3.549 -2.881 1 46.84 91 VAL B CA 1
ATOM 1634 C C . VAL B 1 91 ? -4.434 2.07 -2.527 1 46.84 91 VAL B C 1
ATOM 1636 O O . VAL B 1 91 ? -4.395 1.7 -1.352 1 46.84 91 VAL B O 1
ATOM 1639 N N . TRP B 1 92 ? -4.762 1.335 -3.467 1 47.91 92 TRP B N 1
ATOM 1640 C CA . TRP B 1 92 ? -5.285 0.021 -3.109 1 47.91 92 TRP B CA 1
ATOM 1641 C C . TRP B 1 92 ? -4.195 -0.853 -2.498 1 47.91 92 TRP B C 1
ATOM 1643 O O . TRP B 1 92 ? -4.477 -1.938 -1.984 1 47.91 92 TRP B O 1
ATOM 1653 N N . GLY B 1 93 ? -3.002 -0.577 -2.826 1 46.88 93 GLY B N 1
ATOM 1654 C CA . GLY B 1 93 ? -2.107 -1.668 -2.471 1 46.88 93 GLY B CA 1
ATOM 1655 C C . GLY B 1 93 ? -2.217 -2.076 -1.014 1 46.88 93 GLY B C 1
ATOM 1656 O O . GLY B 1 93 ? -2.447 -3.248 -0.708 1 46.88 93 GLY B O 1
ATOM 1657 N N . THR B 1 94 ? -1.843 -1.236 -0.159 1 46.53 94 THR B N 1
ATOM 1658 C CA . THR B 1 94 ? -1.712 -1.591 1.25 1 46.53 94 THR B CA 1
ATOM 1659 C C . THR B 1 94 ? -3.078 -1.892 1.861 1 46.53 94 THR B C 1
ATOM 1661 O O . THR B 1 94 ? -3.215 -2.816 2.664 1 46.53 94 THR B O 1
ATOM 1664 N N . ARG B 1 95 ? -3.965 -1.041 1.471 1 46.25 95 ARG B N 1
ATOM 1665 C CA . ARG B 1 95 ? -5.238 -1.212 2.164 1 46.25 95 ARG B CA 1
ATOM 1666 C C . ARG B 1 95 ? -5.832 -2.588 1.884 1 46.25 95 ARG B C 1
ATOM 1668 O O . ARG B 1 95 ? -6.547 -3.143 2.721 1 46.25 95 ARG B O 1
ATOM 1675 N N . GLN B 1 96 ? -5.422 -2.949 0.839 1 49.56 96 GLN B N 1
ATOM 1676 C CA . GLN B 1 96 ? -6.164 -4.148 0.458 1 49.56 96 GLN B CA 1
ATOM 1677 C C . GLN B 1 96 ? -5.406 -5.414 0.852 1 49.56 96 GLN B C 1
ATOM 1679 O O . GLN B 1 96 ? -5.812 -6.52 0.495 1 49.56 96 GLN B O 1
ATOM 1684 N N . GLY B 1 97 ? -4.289 -5.113 1.646 1 58.12 97 GLY B N 1
ATOM 1685 C CA . GLY B 1 97 ? -3.686 -6.301 2.23 1 58.12 97 GLY B CA 1
ATOM 1686 C C . GLY B 1 97 ? -2.398 -6.715 1.541 1 58.12 97 GLY B C 1
ATOM 1687 O O . GLY B 1 97 ? -1.789 -7.723 1.909 1 58.12 97 GLY B O 1
ATOM 1688 N N . ALA B 1 98 ? -2.045 -5.781 0.486 1 73 98 ALA B N 1
ATOM 1689 C CA . ALA B 1 98 ? -0.775 -6.141 -0.138 1 73 98 ALA B CA 1
ATOM 1690 C C . ALA B 1 98 ? 0.39 -5.918 0.822 1 73 98 ALA B C 1
ATOM 1692 O O . ALA B 1 98 ? 0.418 -4.926 1.554 1 73 98 ALA B O 1
ATOM 1693 N N . LYS B 1 99 ? 1.305 -6.871 0.829 1 73.38 99 LYS B N 1
ATOM 1694 C CA . LYS B 1 99 ? 2.432 -6.824 1.757 1 73.38 99 LYS B CA 1
ATOM 1695 C C . LYS B 1 99 ? 3.717 -6.418 1.04 1 73.38 99 LYS B C 1
ATOM 1697 O O . LYS B 1 99 ? 4.758 -6.238 1.675 1 73.38 99 LYS B O 1
ATOM 1702 N N . GLY B 1 100 ? 3.672 -6.266 -0.334 1 74.12 100 GLY B N 1
ATOM 1703 C CA . GLY B 1 100 ? 4.812 -5.852 -1.138 1 74.12 100 GLY B CA 1
ATOM 1704 C C . GLY B 1 100 ? 4.426 -5.434 -2.545 1 74.12 100 GLY B C 1
ATOM 1705 O O . GLY B 1 100 ? 3.271 -5.578 -2.947 1 74.12 100 GLY B O 1
ATOM 1706 N N . TYR B 1 101 ? 5.469 -4.867 -3.199 1 77.19 101 TYR B N 1
ATOM 1707 C CA . TYR B 1 101 ? 5.281 -4.398 -4.566 1 77.19 101 TYR B CA 1
ATOM 1708 C C . TYR B 1 101 ? 6.539 -4.617 -5.398 1 77.19 101 TYR B C 1
ATOM 1710 O O . TYR B 1 101 ? 7.652 -4.438 -4.902 1 77.19 101 TYR B O 1
ATOM 1718 N N . LEU B 1 102 ? 6.238 -5.043 -6.629 1 83.5 102 LEU B N 1
ATOM 1719 C CA . LEU B 1 102 ? 7.297 -5.184 -7.621 1 83.5 102 LEU B CA 1
ATOM 1720 C C . LEU B 1 102 ? 6.879 -4.562 -8.953 1 83.5 102 LEU B C 1
ATOM 1722 O O . LEU B 1 102 ? 5.707 -4.617 -9.328 1 83.5 102 LEU B O 1
ATOM 1726 N N . THR B 1 103 ? 7.879 -3.957 -9.664 1 81.75 103 THR B N 1
ATOM 1727 C CA . THR B 1 103 ? 7.613 -3.344 -10.961 1 81.75 103 THR B CA 1
ATOM 1728 C C . THR B 1 103 ? 8.219 -4.18 -12.086 1 81.75 103 THR B C 1
ATOM 1730 O O . THR B 1 103 ? 9.344 -4.66 -11.969 1 81.75 103 THR B O 1
ATOM 1733 N N . LYS B 1 104 ? 7.383 -4.367 -13.078 1 87.56 104 LYS B N 1
ATOM 1734 C CA . LYS B 1 104 ? 7.879 -5.047 -14.273 1 87.56 104 LYS B CA 1
ATOM 1735 C C . LYS B 1 104 ? 8.828 -4.148 -15.062 1 87.56 104 LYS B C 1
ATOM 1737 O O . LYS B 1 104 ? 8.586 -2.947 -15.203 1 87.56 104 LYS B O 1
ATOM 1742 N N . PRO B 1 105 ? 9.898 -4.73 -15.773 1 91.25 105 PRO B N 1
ATOM 1743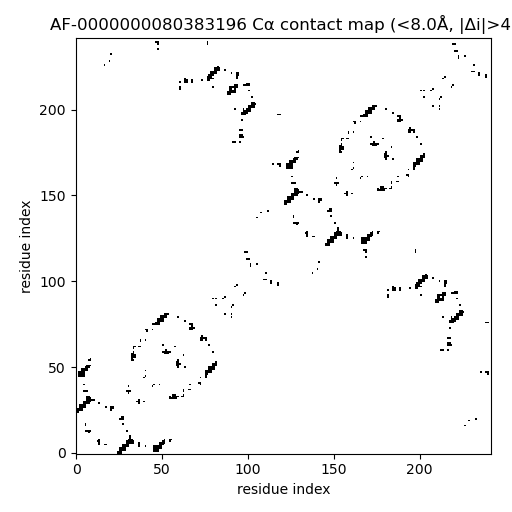 C CA . PRO B 1 105 ? 10.352 -6.113 -15.617 1 91.25 105 PRO B CA 1
ATOM 1744 C C . PRO B 1 105 ? 10.93 -6.387 -14.227 1 91.25 105 PRO B C 1
ATOM 1746 O O . PRO B 1 105 ? 11.711 -5.586 -13.711 1 91.25 105 PRO B O 1
ATOM 1749 N N . VAL B 1 106 ? 10.562 -7.508 -13.633 1 93.31 106 VAL B N 1
ATOM 1750 C CA . VAL B 1 106 ? 10.945 -7.855 -12.266 1 93.31 106 VAL B CA 1
ATOM 1751 C C . VAL B 1 106 ? 12.398 -8.32 -12.234 1 93.31 106 VAL B C 1
ATOM 1753 O O . VAL B 1 106 ? 12.805 -9.156 -13.047 1 93.31 106 VAL B O 1
ATOM 1756 N N . ASP B 1 107 ? 13.117 -7.719 -11.336 1 93.31 107 ASP B N 1
ATOM 1757 C CA . ASP B 1 107 ? 14.484 -8.156 -11.07 1 93.31 107 ASP B CA 1
ATOM 1758 C C . ASP B 1 107 ? 14.5 -9.359 -10.133 1 93.31 107 ASP B C 1
ATOM 1760 O O . ASP B 1 107 ? 13.828 -9.352 -9.094 1 93.31 107 ASP B O 1
ATOM 1764 N N . GLU B 1 108 ? 15.312 -10.281 -10.531 1 96.19 108 GLU B N 1
ATOM 1765 C CA . GLU B 1 108 ? 15.328 -11.547 -9.805 1 96.19 108 GLU B CA 1
ATOM 1766 C C . GLU B 1 108 ? 15.742 -11.344 -8.352 1 96.19 108 GLU B C 1
ATOM 1768 O O . GLU B 1 108 ? 15.102 -11.859 -7.438 1 96.19 108 GLU B O 1
ATOM 1773 N N . ASP B 1 109 ? 16.797 -10.602 -8.094 1 93.25 109 ASP B N 1
ATOM 1774 C CA . ASP B 1 109 ? 17.266 -10.375 -6.734 1 93.25 109 ASP B CA 1
ATOM 1775 C C . ASP B 1 109 ? 16.219 -9.633 -5.906 1 93.25 109 ASP B C 1
ATOM 1777 O O . ASP B 1 109 ? 15.969 -9.977 -4.75 1 93.25 109 ASP B O 1
ATOM 1781 N N . THR B 1 110 ? 15.602 -8.664 -6.527 1 87.12 110 THR B N 1
ATOM 1782 C CA . THR B 1 110 ? 14.57 -7.883 -5.852 1 87.12 110 THR B CA 1
ATOM 1783 C C . THR B 1 110 ? 13.367 -8.758 -5.516 1 87.12 110 THR B C 1
ATOM 1785 O O . THR B 1 110 ? 12.781 -8.641 -4.434 1 87.12 110 THR B O 1
ATOM 1788 N N . 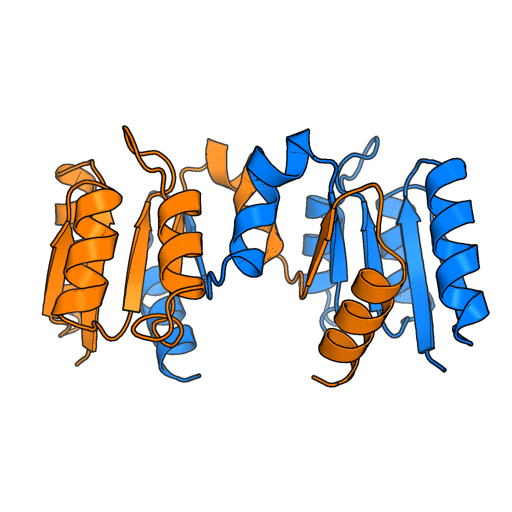LEU B 1 111 ? 12.984 -9.602 -6.461 1 95 111 LEU B N 1
ATOM 1789 C CA . LEU B 1 111 ? 11.883 -10.531 -6.238 1 95 111 LEU B CA 1
ATOM 1790 C C . LEU B 1 111 ? 12.133 -11.391 -5.004 1 95 111 LEU B C 1
ATOM 1792 O O . LEU B 1 111 ? 11.281 -11.477 -4.117 1 95 111 LEU B O 1
ATOM 1796 N N . ILE B 1 112 ? 13.367 -11.984 -4.938 1 95.12 112 ILE B N 1
ATOM 1797 C CA . ILE B 1 112 ? 13.68 -12.93 -3.873 1 95.12 112 ILE B CA 1
ATOM 1798 C C . ILE B 1 112 ? 13.789 -12.195 -2.539 1 95.12 112 ILE B C 1
ATOM 1800 O O . ILE B 1 112 ? 13.312 -12.68 -1.514 1 95.12 112 ILE B O 1
ATOM 1804 N N . GLN B 1 113 ? 14.336 -11.008 -2.553 1 86.44 113 GLN B N 1
ATOM 1805 C CA . GLN B 1 113 ? 14.43 -10.227 -1.328 1 86.44 113 GLN B CA 1
ATOM 1806 C C . GLN B 1 113 ? 13.047 -9.852 -0.808 1 86.44 113 GLN B C 1
ATOM 1808 O O . GLN B 1 113 ? 12.781 -9.945 0.393 1 86.44 113 GLN B O 1
ATOM 1813 N N . THR B 1 114 ? 12.125 -9.43 -1.682 1 83.88 114 THR B N 1
ATOM 1814 C CA . THR B 1 114 ? 10.766 -9.047 -1.302 1 83.88 114 THR B CA 1
ATOM 1815 C C . THR B 1 114 ? 10.008 -10.234 -0.733 1 83.88 114 THR B C 1
ATOM 1817 O O . THR B 1 114 ? 9.336 -10.117 0.292 1 83.88 114 THR B O 1
ATOM 1820 N N . LEU B 1 115 ? 10.195 -11.375 -1.405 1 92.12 115 LEU B N 1
ATOM 1821 C CA . LEU B 1 115 ? 9.539 -12.594 -0.941 1 92.12 115 LEU B CA 1
ATOM 1822 C C . LEU B 1 115 ? 10.008 -12.969 0.458 1 92.12 115 LEU B C 1
ATOM 1824 O O . LEU B 1 115 ? 9.203 -13.289 1.329 1 92.12 115 LEU B O 1
ATOM 1828 N N . ASN B 1 116 ? 11.289 -12.898 0.639 1 88.5 116 ASN B N 1
ATOM 1829 C CA . ASN B 1 116 ? 11.836 -13.227 1.949 1 88.5 116 ASN B CA 1
ATOM 1830 C C . ASN B 1 116 ? 11.289 -12.312 3.037 1 88.5 116 ASN B C 1
ATOM 1832 O O . ASN B 1 116 ? 10.992 -12.766 4.145 1 88.5 116 ASN B O 1
ATOM 1836 N N . THR B 1 117 ? 11.133 -11.133 2.723 1 77.94 117 THR B N 1
ATOM 1837 C CA . THR B 1 117 ? 10.641 -10.148 3.676 1 77.94 117 THR B CA 1
ATOM 1838 C C . THR B 1 117 ? 9.195 -10.445 4.066 1 77.94 117 THR B C 1
ATOM 1840 O O . THR B 1 117 ? 8.852 -10.422 5.246 1 77.94 117 THR B O 1
ATOM 1843 N N . VAL B 1 118 ? 8.359 -10.773 3.109 1 81.12 118 VAL B N 1
ATOM 1844 C CA . VAL B 1 118 ? 6.938 -10.938 3.396 1 81.12 118 VAL B CA 1
ATOM 1845 C C . VAL B 1 118 ? 6.691 -12.281 4.07 1 81.12 118 VAL B C 1
ATOM 1847 O O . VAL B 1 118 ? 5.723 -12.445 4.816 1 81.12 118 VAL B O 1
ATOM 1850 N N . LEU B 1 119 ? 7.582 -13.258 3.771 1 86.81 119 LEU B N 1
ATOM 1851 C CA . LEU B 1 119 ? 7.426 -14.586 4.363 1 86.81 119 LEU B CA 1
ATOM 1852 C C . LEU B 1 119 ? 7.953 -14.609 5.793 1 86.81 119 LEU B C 1
ATOM 1854 O O . LEU B 1 119 ? 7.582 -15.477 6.582 1 86.81 119 LEU B O 1
ATOM 1858 N N . ALA B 1 120 ? 8.945 -13.695 6.098 1 77 120 ALA B N 1
ATOM 1859 C CA . ALA B 1 120 ? 9.508 -13.625 7.441 1 77 120 ALA B CA 1
ATOM 1860 C C . ALA B 1 120 ? 8.531 -12.977 8.414 1 77 120 ALA B C 1
ATOM 1862 O O . ALA B 1 120 ? 8.633 -13.164 9.625 1 77 120 ALA B O 1
ATOM 1863 N N . GLY B 1 121 ? 7.586 -12.266 7.996 1 61.72 121 GLY B N 1
ATOM 1864 C CA . GLY B 1 121 ? 6.691 -11.562 8.898 1 61.72 121 GLY B CA 1
ATOM 1865 C C . GLY B 1 121 ? 5.375 -12.281 9.117 1 61.72 121 GLY B C 1
ATOM 1866 O O . GLY B 1 121 ? 5.008 -13.172 8.352 1 61.72 121 GLY B O 1
#

Radius of gyration: 18.57 Å; Cα contacts (8 Å, |Δi|>4): 493; chains: 2; bounding box: 32×49×44 Å

Solvent-accessible surface area (backbone atoms only — not comparable to full-atom values): 12372 Å² total; per-residue (Å²): 121,49,40,33,32,39,25,36,61,46,67,67,58,47,50,54,53,46,51,54,42,43,75,71,53,30,44,78,46,82,21,60,30,28,63,52,31,48,52,46,39,61,71,66,57,40,63,30,34,43,30,32,41,86,36,79,85,47,24,26,58,59,32,39,34,52,36,40,70,31,86,85,32,43,82,40,38,30,27,38,37,30,45,61,78,42,38,77,63,15,54,42,38,41,73,26,47,36,66,44,72,45,50,51,85,72,50,64,70,59,52,54,52,52,49,50,56,51,65,72,100,120,49,39,35,32,37,24,36,59,46,66,67,58,49,49,53,52,45,52,55,41,43,75,72,56,30,45,77,44,82,21,60,30,27,63,53,31,49,53,46,39,62,71,66,57,42,62,30,33,42,31,33,41,84,38,76,85,46,24,26,61,59,32,40,35,52,35,40,70,32,85,86,30,43,82,41,37,29,28,38,38,31,44,61,80,43,37,74,62,16,53,43,37,40,74,26,48,35,65,46,75,44,49,51,84,72,49,64,70,59,50,53,53,52,49,50,54,52,65,72,100

Secondary structure (DSSP, 8-state):
--EEEEE-S-HHHHHHHHHHHHHTT-EEEEESSHHHHHHHHHHH--SEEEEES--SSS-HHHHHHHHHH-TTTTTS-EEEEE-HHHHHHTTHHHHTTEEEEEESSPPHHHHHHHHHHHHH-/--EEEEE-S-HHHHHHHHHHHHHTT-EEEEESSHHHHHHHHHHH--SEEEEES--SSS-HHHHHHHHHHSTTTTTS-EEEEE-HHHHHHTTHHHHT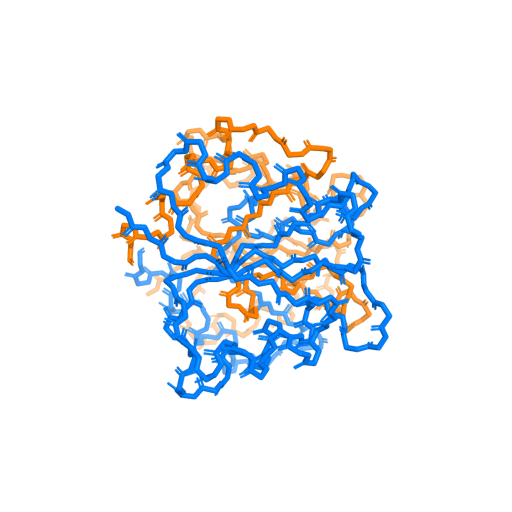TEEEEEESSPPHHHHHHHHHHHHH-

pLDDT: mean 86.54, std 14.83, range [45.66, 98.88]

Foldseek 3Di:
DWEEEEEALDPVVVVVVCVVQVVVPYHYHYHNHLVVSLVCCLVVVTQEYEAEADDPDQGRVNSVVVQCVDPSRVNHYYDYDYDPVVCVPPPCQVVVPHPDDADPVGDPVNVVVSVVVSVVD/DWEEEEEALDPVVVVVVCVVQVVVPYHYHYHNHLVVSLVCCLVPVTQEYEAEADDPDQGRVNSVVVQCVDPSRVNHYYDYDYDPVVCVPPPCQVVVPHPDDADPVGDPVNVVVSVVVSVVD